Protein AF-A0A7S1LDV5-F1 (afdb_monomer_lite)

Sequence (301 aa):
SEGRSPATCHAPGECPAVGRGVAGTGFTNNTGWAADGSGCCDICEGAKRVNCFDQAACGSKTGEAGDWDFAVLDQIWLPQLCRALSQGHDPTLTHMPSERCLEGAVRRSGLSIHGLWPNYVGGFPQCCRRVALPQDLHETTVQRAKTEWVDPTTVAGDSCGVCKMWGHEMMKHGTCLTTSMDAYMRLSLDLLARLEEQTAVANKLLSSASNSPVRTRELEDIFRPYGVRAMCDPRDSRSTSGVGVFLELQTCWNRTGAASARVEEASDLVQVDCPGRPGRGACPEFFLAITTQGEDLTIAI

Secondary structure (DSSP, 8-state):
--------SS-TT-PPP-----TTT---TT-SB-TTSSSB--TTTT--SEEES-HHHH-S----TT--SEEEEEEEEHHHHHHHHHTT--SSS-SPTT----TT-S--SSEEEEEEEEEBTTEEE---S---SS-S--HHHHHHHHHHS--TTS-TTSHHHIIIIIIHHHHHTGGGT-SSHHHHHHHHHHHHHTTHHHHHHHHHHHHH-TTSPEEHHHHHHTTTTS--EEEE-TTSTT--SSEEEEEEEEEEEEESSTT-S---SGGGEEEE---S---TTB--SEEEPP--S--------

Foldseek 3Di:
DDDDDQPDFAPQQPQDDPPDPPPQDLQQPRFGHHRPNQATGFSLVVDDQKWFQDCVQLDPFDSAALRFFWKKFKWWFLLVQQLCLVVQHGPLSLDDGNQHFDPPFPDRGAIATQAIAGHTQRIGGWQNDTDGDDDPADPVLQVLCSNRHGDRRDHRPDRRNCRSGLVRRCRTGVNNAADHSNLRSQLSSVVVVVCVQLSVVLRVVLQVCVPHWDFQVVNQVSPPPAGKFWFFDPPPPPDDQAEGATTMIIWMWGAPDPRDSYDRHNNRIDTHHDDHDDDPRTGHRIYHRRNDSDDPPPVPD

pLDDT: mean 84.22, std 17.52, range [27.88, 98.62]

InterPro domains:
  IPR001568 Ribonuclease T2-like [PF00445] (68-224)
  IPR001568 Ribonuclease T2-like [PTHR11240] (59-286)
  IPR018188 Ribonuclease T2, His active site 1 [PS00530] (111-118)
  IPR036430 Ribonuclease T2-like superfamily [G3DSA:3.90.730.10] (63-295)
  IPR036430 Ribonuclease T2-like superfamily [SSF55895] (63-223)

Organism: Alexandrium catenella (NCBI:txid2925)

Structure (mmCIF, N/CA/C/O backbone):
data_AF-A0A7S1LDV5-F1
#
_entry.id   AF-A0A7S1LDV5-F1
#
loop_
_atom_site.group_PDB
_atom_site.id
_atom_site.type_symbol
_atom_site.label_atom_id
_atom_site.label_alt_id
_atom_site.label_comp_id
_atom_site.label_asym_id
_atom_site.label_entity_id
_atom_site.label_seq_id
_atom_site.pdbx_PDB_ins_code
_atom_site.Cartn_x
_atom_site.Cartn_y
_atom_site.Cartn_z
_atom_site.occupancy
_atom_site.B_iso_or_equiv
_atom_site.auth_seq_id
_atom_site.auth_comp_id
_atom_site.auth_asym_id
_atom_site.auth_atom_id
_atom_site.pdbx_PDB_model_num
ATOM 1 N N . SER A 1 1 ? 13.095 31.996 16.241 1.00 38.44 1 SER A N 1
ATOM 2 C CA . SER A 1 1 ? 12.643 31.472 14.940 1.00 38.44 1 SER A CA 1
ATOM 3 C C . SER A 1 1 ? 13.859 30.970 14.190 1.00 38.44 1 SER A C 1
ATOM 5 O O . SER A 1 1 ? 14.502 31.735 13.486 1.00 38.44 1 SER A O 1
ATOM 7 N N . GLU A 1 2 ? 14.211 29.707 14.394 1.00 27.89 2 GLU A N 1
ATOM 8 C CA . GLU A 1 2 ? 15.287 29.043 13.658 1.00 27.89 2 GLU A CA 1
ATOM 9 C C . GLU A 1 2 ? 14.695 27.749 13.116 1.00 27.89 2 GLU A C 1
ATOM 11 O O . GLU A 1 2 ? 14.222 26.899 13.872 1.00 27.89 2 GLU A O 1
ATOM 16 N N . GLY A 1 3 ? 14.595 27.689 11.788 1.00 29.81 3 GLY A N 1
ATOM 17 C CA . GLY A 1 3 ? 14.031 26.566 11.062 1.00 29.81 3 GLY A CA 1
ATOM 18 C C . GLY A 1 3 ? 14.873 25.330 11.321 1.00 29.81 3 GLY A C 1
ATOM 19 O O . GLY A 1 3 ? 16.029 25.253 10.911 1.00 29.81 3 GLY A O 1
ATOM 20 N N . ARG A 1 4 ? 14.283 24.361 12.016 1.00 30.11 4 ARG A N 1
ATOM 21 C CA . ARG A 1 4 ? 14.817 23.009 12.088 1.00 30.11 4 ARG A CA 1
ATOM 22 C C . ARG A 1 4 ? 14.840 22.483 10.654 1.00 30.11 4 ARG A C 1
ATOM 24 O O . ARG A 1 4 ? 13.780 22.346 10.048 1.00 30.11 4 ARG A O 1
ATOM 31 N N . SER A 1 5 ? 16.036 22.269 10.108 1.00 34.81 5 SER A N 1
ATOM 32 C CA . SER A 1 5 ? 16.208 21.630 8.802 1.00 34.81 5 SER A CA 1
ATOM 33 C C . SER A 1 5 ? 15.371 20.342 8.790 1.00 34.81 5 SER A C 1
ATOM 35 O O . SER A 1 5 ? 15.446 19.601 9.781 1.00 34.81 5 SER A O 1
ATOM 37 N N . PRO A 1 6 ? 14.534 20.090 7.765 1.00 40.97 6 PRO A N 1
ATOM 38 C CA . PRO A 1 6 ? 13.771 18.851 7.683 1.00 40.97 6 PRO A CA 1
ATOM 39 C C . PRO A 1 6 ? 14.765 17.702 7.802 1.00 40.97 6 PRO A C 1
ATOM 41 O O . PRO A 1 6 ? 15.828 17.755 7.184 1.00 40.97 6 PRO A O 1
ATOM 44 N N . ALA A 1 7 ? 14.467 16.742 8.683 1.00 44.25 7 ALA A N 1
ATOM 45 C CA . ALA A 1 7 ? 15.340 15.613 8.962 1.00 44.25 7 ALA A CA 1
ATOM 46 C C . ALA A 1 7 ? 15.766 15.009 7.625 1.00 44.25 7 ALA A C 1
ATOM 48 O O . ALA A 1 7 ? 14.946 14.453 6.897 1.00 44.25 7 ALA A O 1
ATOM 49 N N . THR A 1 8 ? 17.029 15.226 7.262 1.00 48.72 8 THR A N 1
ATOM 50 C CA . THR A 1 8 ? 17.567 14.743 6.005 1.00 48.72 8 THR A CA 1
ATOM 51 C C . THR A 1 8 ? 17.477 13.236 6.090 1.00 48.72 8 THR A C 1
ATOM 53 O O . THR A 1 8 ? 18.146 12.604 6.907 1.00 48.72 8 THR A O 1
ATOM 56 N N . CYS A 1 9 ? 16.651 12.655 5.234 1.00 56.97 9 CYS A N 1
ATOM 57 C CA . CYS A 1 9 ? 16.903 11.323 4.709 1.00 56.97 9 CYS A CA 1
ATOM 58 C C . CYS A 1 9 ? 18.392 11.240 4.425 1.00 56.97 9 CYS A C 1
ATOM 60 O O . CYS A 1 9 ? 18.912 12.259 3.973 1.00 56.97 9 CYS A O 1
ATOM 62 N N . HIS A 1 10 ? 19.039 10.128 4.800 1.00 55.62 10 HIS A N 1
ATOM 63 C CA . HIS A 1 10 ? 20.483 9.896 4.665 1.00 55.62 10 HIS A CA 1
ATOM 64 C C . HIS A 1 10 ? 21.162 10.907 3.747 1.00 55.62 10 HIS A C 1
ATOM 66 O O . HIS A 1 10 ? 20.728 11.033 2.595 1.00 55.62 10 HIS A O 1
ATOM 72 N N . ALA A 1 11 ? 22.141 11.660 4.270 1.00 52.97 11 ALA A N 1
ATOM 73 C CA . ALA A 1 11 ? 22.703 12.798 3.548 1.00 52.97 11 ALA A CA 1
ATOM 74 C C . ALA A 1 11 ? 23.022 12.379 2.100 1.00 52.97 11 ALA A C 1
ATOM 76 O O . ALA A 1 11 ? 23.450 11.237 1.906 1.00 52.97 11 ALA A O 1
ATOM 77 N N . PRO A 1 12 ? 22.787 13.235 1.082 1.00 49.12 12 PRO A N 1
ATOM 78 C CA . PRO A 1 12 ? 23.098 12.887 -0.307 1.00 49.12 12 PRO A CA 1
ATOM 79 C C . PRO A 1 12 ? 24.519 12.313 -0.362 1.00 49.12 12 PRO A C 1
ATOM 81 O O . PRO A 1 12 ? 25.452 13.030 -0.004 1.00 49.12 12 PRO A O 1
ATOM 84 N N . GLY A 1 13 ? 24.693 11.020 -0.659 1.00 50.09 13 GLY A N 1
ATOM 85 C CA . GLY A 1 13 ? 25.951 10.370 -0.255 1.00 50.09 13 GLY A CA 1
ATOM 86 C C . GLY A 1 13 ? 25.836 8.996 0.397 1.00 50.09 13 GLY A C 1
ATOM 87 O O . GLY A 1 13 ? 26.753 8.186 0.288 1.00 50.09 13 GLY A O 1
ATOM 88 N N . GLU A 1 14 ? 24.743 8.731 1.101 1.00 58.06 14 GLU A N 1
ATOM 89 C CA . GLU A 1 14 ? 24.741 7.719 2.155 1.00 58.06 14 GLU A CA 1
ATOM 90 C C . GLU A 1 14 ? 23.725 6.605 1.897 1.00 58.06 14 GLU A C 1
ATOM 92 O O . GLU A 1 14 ? 22.795 6.411 2.677 1.00 58.06 14 GLU A O 1
ATOM 97 N N . CYS A 1 15 ? 23.916 5.804 0.845 1.00 65.31 15 CYS A N 1
ATOM 98 C CA . CYS A 1 15 ? 23.314 4.472 0.880 1.00 65.31 15 CYS A CA 1
ATOM 99 C C . CYS A 1 15 ? 23.958 3.718 2.046 1.00 65.31 15 CYS A C 1
ATOM 101 O O . CYS A 1 15 ? 25.185 3.554 2.038 1.00 65.31 15 CYS A O 1
ATOM 103 N N . PRO A 1 16 ? 23.187 3.280 3.059 1.00 59.34 16 PRO A N 1
ATOM 104 C CA . PRO A 1 16 ? 23.751 2.471 4.121 1.00 59.34 16 PRO A CA 1
ATOM 105 C C . PRO A 1 16 ? 24.482 1.293 3.491 1.00 59.34 16 PRO A C 1
ATOM 107 O O . PRO A 1 16 ? 24.005 0.698 2.521 1.00 59.34 16 PRO A O 1
ATOM 110 N N . ALA A 1 17 ? 25.655 0.962 4.034 1.00 54.12 17 ALA A N 1
ATOM 111 C CA . ALA A 1 17 ? 26.320 -0.270 3.647 1.00 54.12 17 ALA A CA 1
ATOM 112 C C . ALA A 1 17 ? 25.303 -1.408 3.768 1.00 54.12 17 ALA A C 1
ATOM 114 O O . ALA A 1 17 ? 24.563 -1.441 4.754 1.00 54.12 17 ALA A O 1
ATOM 115 N N . VAL A 1 18 ? 25.283 -2.318 2.787 1.00 53.31 18 VAL A N 1
ATOM 116 C CA . VAL A 1 18 ? 24.436 -3.518 2.776 1.00 53.31 18 VAL A CA 1
ATOM 117 C C . VAL A 1 18 ? 24.811 -4.387 3.986 1.00 53.31 18 VAL A C 1
ATOM 119 O O . VAL A 1 18 ? 25.606 -5.322 3.917 1.00 53.31 18 VAL A O 1
ATOM 122 N N . GLY A 1 19 ? 24.319 -3.999 5.157 1.00 46.31 19 GLY A N 1
ATOM 123 C CA . GLY A 1 19 ? 24.591 -4.628 6.432 1.00 46.31 19 GLY A CA 1
ATOM 124 C C . GLY A 1 19 ? 23.749 -5.882 6.513 1.00 46.31 19 GLY A C 1
ATOM 125 O O . GLY A 1 19 ? 22.565 -5.827 6.201 1.00 46.31 19 GLY A O 1
ATOM 126 N N . ARG A 1 20 ? 24.391 -7.002 6.885 1.00 41.56 20 ARG A N 1
ATOM 127 C CA . ARG A 1 20 ? 23.820 -8.356 7.022 1.00 41.56 20 ARG A CA 1
ATOM 128 C C . ARG A 1 20 ? 22.309 -8.300 7.212 1.00 41.56 20 ARG A C 1
ATOM 130 O O . ARG A 1 20 ? 21.844 -8.023 8.317 1.00 41.56 20 ARG A O 1
ATOM 137 N N . GLY A 1 21 ? 21.591 -8.538 6.114 1.00 44.69 21 GLY A N 1
ATOM 138 C CA . GLY A 1 21 ? 20.141 -8.519 6.104 1.00 44.69 21 GLY A CA 1
ATOM 139 C C . GLY A 1 21 ? 19.623 -9.316 7.288 1.00 44.69 21 GLY A C 1
ATOM 140 O O . GLY A 1 21 ? 20.120 -10.412 7.572 1.00 44.69 21 GLY A O 1
ATOM 141 N N . VAL A 1 22 ? 18.645 -8.759 7.996 1.00 41.59 22 VAL A N 1
ATOM 142 C CA . VAL A 1 22 ? 17.842 -9.565 8.907 1.00 4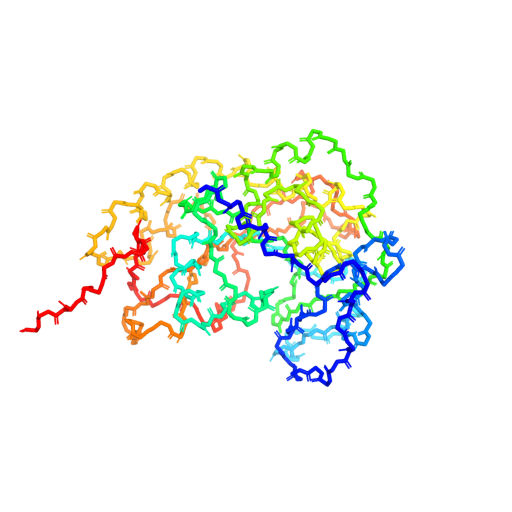1.59 22 VAL A CA 1
ATOM 143 C C . VAL A 1 22 ? 17.205 -10.628 8.023 1.00 41.59 22 VAL A C 1
ATOM 145 O O . VAL A 1 22 ? 16.315 -10.349 7.217 1.00 41.59 22 VAL A O 1
ATOM 148 N N . ALA A 1 23 ? 17.787 -11.825 8.063 1.00 37.38 23 ALA A N 1
ATOM 149 C CA . ALA A 1 23 ? 17.441 -12.912 7.176 1.00 37.38 23 ALA A CA 1
ATOM 150 C C . ALA A 1 23 ? 15.947 -13.212 7.346 1.00 37.38 23 ALA A C 1
ATOM 152 O O . ALA A 1 23 ? 15.529 -13.722 8.380 1.00 37.38 23 ALA A O 1
ATOM 153 N N . GLY A 1 24 ? 15.153 -12.874 6.328 1.00 40.84 24 GLY A N 1
ATOM 154 C CA . GLY A 1 24 ? 13.757 -13.294 6.218 1.00 40.84 24 GLY A CA 1
ATOM 155 C C . GLY A 1 24 ? 12.667 -12.250 6.482 1.00 40.84 24 GLY A C 1
ATOM 156 O O . GLY A 1 24 ? 11.509 -12.636 6.379 1.00 40.84 24 GLY A O 1
ATOM 157 N N . THR A 1 25 ? 12.965 -10.973 6.774 1.00 40.41 25 THR A N 1
ATOM 158 C CA . THR A 1 25 ? 11.905 -9.959 7.022 1.00 40.41 25 THR A CA 1
ATOM 159 C C . THR A 1 25 ? 11.867 -8.782 6.046 1.00 40.41 25 THR A C 1
ATOM 161 O O . THR A 1 25 ? 10.952 -7.974 6.128 1.00 40.41 25 THR A O 1
ATOM 164 N N . GLY A 1 26 ? 12.810 -8.675 5.104 1.00 41.56 26 GLY A N 1
ATOM 165 C CA . GLY A 1 26 ? 12.761 -7.620 4.082 1.00 41.56 26 GLY A CA 1
ATOM 166 C C . GLY A 1 26 ? 12.979 -6.203 4.623 1.00 41.56 26 GLY A C 1
ATOM 167 O O . GLY A 1 26 ? 12.501 -5.256 4.007 1.00 41.56 26 GLY A O 1
ATOM 168 N N . PHE A 1 27 ? 13.696 -6.058 5.745 1.00 44.09 27 PHE A N 1
ATOM 169 C CA . PHE A 1 27 ? 14.197 -4.758 6.196 1.00 44.09 27 PHE A CA 1
ATOM 170 C C . PHE A 1 27 ? 15.060 -4.158 5.077 1.00 44.09 27 PHE A C 1
ATOM 172 O O . PHE A 1 27 ? 16.079 -4.748 4.712 1.00 44.09 27 PHE A O 1
ATOM 179 N N . THR A 1 28 ? 14.668 -3.006 4.538 1.00 53.19 28 THR A N 1
ATOM 180 C CA . THR A 1 28 ? 15.516 -2.219 3.636 1.00 53.19 28 THR A CA 1
ATOM 181 C C . THR A 1 28 ? 15.772 -0.876 4.300 1.00 53.19 28 THR A C 1
ATOM 183 O O . THR A 1 28 ? 15.288 0.159 3.861 1.00 53.19 28 THR A O 1
ATOM 186 N N . ASN A 1 29 ? 16.577 -0.854 5.359 1.00 51.84 29 ASN A N 1
ATOM 187 C CA . ASN A 1 29 ? 17.154 0.421 5.795 1.00 51.84 29 ASN A CA 1
ATOM 188 C C . ASN A 1 29 ? 17.966 1.085 4.667 1.00 51.84 29 ASN A C 1
ATOM 190 O O . ASN A 1 29 ? 18.219 2.276 4.739 1.00 51.84 29 ASN A O 1
ATOM 194 N N . ASN A 1 30 ? 18.300 0.344 3.603 1.00 59.53 30 ASN A N 1
ATOM 195 C CA . ASN A 1 30 ? 18.949 0.809 2.377 1.00 59.53 30 ASN A CA 1
ATOM 196 C C . ASN A 1 30 ? 18.101 1.758 1.503 1.00 59.53 30 ASN A C 1
ATOM 198 O O . ASN A 1 30 ? 18.330 1.846 0.301 1.00 59.53 30 ASN A O 1
ATOM 202 N N . THR A 1 31 ? 17.114 2.459 2.050 1.00 64.94 31 THR A N 1
ATOM 203 C CA . THR A 1 31 ? 16.392 3.512 1.326 1.00 64.94 31 THR A CA 1
ATOM 204 C C . THR A 1 31 ? 17.118 4.848 1.460 1.00 64.94 31 THR A C 1
ATOM 206 O O . THR A 1 31 ? 17.603 5.187 2.536 1.00 64.94 31 THR A O 1
ATOM 209 N N . GLY A 1 32 ? 17.164 5.645 0.396 1.00 68.19 32 GLY A N 1
ATOM 210 C CA . GLY A 1 32 ? 17.866 6.928 0.408 1.00 68.19 32 GLY A CA 1
ATOM 211 C C . GLY A 1 32 ? 18.377 7.310 -0.972 1.00 68.19 32 GLY A C 1
ATOM 212 O O . GLY A 1 32 ? 17.865 6.814 -1.975 1.00 68.19 32 GLY A O 1
ATOM 213 N N . TRP A 1 33 ? 19.386 8.179 -1.002 1.00 72.69 33 TRP A N 1
ATOM 214 C CA . TRP A 1 33 ? 20.035 8.658 -2.220 1.00 72.69 33 TRP A CA 1
ATOM 215 C C . TRP A 1 33 ? 21.381 7.973 -2.444 1.00 72.69 33 TRP A C 1
ATOM 217 O O . TRP A 1 33 ? 22.166 7.817 -1.508 1.00 72.69 33 TRP A O 1
ATOM 227 N N . ALA A 1 34 ? 21.654 7.623 -3.700 1.00 69.19 34 ALA A N 1
ATOM 228 C CA . ALA A 1 34 ? 22.951 7.164 -4.167 1.00 69.19 34 ALA A CA 1
ATOM 229 C C . ALA A 1 34 ? 24.052 8.154 -3.775 1.00 69.19 34 ALA A C 1
ATOM 231 O O . ALA A 1 34 ? 23.827 9.366 -3.685 1.00 69.19 34 ALA A O 1
ATOM 232 N N . ALA A 1 35 ? 25.255 7.624 -3.542 1.00 64.56 35 ALA A N 1
ATOM 233 C CA . ALA A 1 35 ? 26.342 8.403 -2.968 1.00 64.56 35 ALA A CA 1
ATOM 234 C C . ALA A 1 35 ? 26.800 9.587 -3.837 1.00 64.56 35 ALA A C 1
ATOM 236 O O . ALA A 1 35 ? 27.308 10.595 -3.356 1.00 64.56 35 ALA A O 1
ATOM 237 N N . ASP A 1 36 ? 26.594 9.456 -5.137 1.00 68.12 36 ASP A N 1
ATOM 238 C CA . ASP A 1 36 ? 26.887 10.443 -6.168 1.00 68.12 36 ASP A CA 1
ATOM 239 C C . ASP A 1 36 ? 25.694 11.367 -6.478 1.00 68.12 36 ASP A C 1
ATOM 241 O O . ASP A 1 36 ? 25.765 12.178 -7.400 1.00 68.12 36 ASP A O 1
ATOM 245 N N . GLY A 1 37 ? 24.589 11.247 -5.734 1.00 67.50 37 GLY A N 1
ATOM 246 C CA . GLY A 1 37 ? 23.352 11.990 -5.973 1.00 67.50 37 GLY A CA 1
ATOM 247 C C . GLY A 1 37 ? 22.620 11.584 -7.257 1.00 67.50 37 GLY A C 1
ATOM 248 O O . GLY A 1 37 ? 21.703 12.290 -7.670 1.00 67.50 37 GLY A O 1
ATOM 249 N N . SER A 1 38 ? 23.005 10.471 -7.893 1.00 71.00 38 SER A N 1
ATOM 250 C CA . SER A 1 38 ? 22.474 10.055 -9.200 1.00 71.00 38 SER A CA 1
ATOM 251 C C . SER A 1 38 ? 21.044 9.505 -9.166 1.00 71.00 38 SER A C 1
ATOM 253 O O . SER A 1 38 ? 20.421 9.381 -10.220 1.00 71.00 38 SER A O 1
ATOM 255 N N . GLY A 1 39 ? 20.505 9.186 -7.985 1.00 81.69 39 GLY A N 1
ATOM 256 C CA . GLY A 1 39 ? 19.170 8.608 -7.841 1.00 81.69 39 GLY A CA 1
ATOM 257 C C . GLY A 1 39 ? 18.942 7.947 -6.485 1.00 81.69 39 GLY A C 1
ATOM 258 O O . GLY A 1 39 ? 19.673 8.200 -5.531 1.00 81.69 39 GLY A O 1
ATOM 259 N N . CYS A 1 40 ? 17.927 7.095 -6.396 1.00 87.25 40 CYS A N 1
ATOM 260 C CA . CYS A 1 40 ? 17.616 6.308 -5.208 1.00 87.25 40 CYS A CA 1
ATOM 261 C C . CYS A 1 40 ? 18.612 5.153 -5.003 1.00 87.25 40 CYS A C 1
ATOM 263 O O . CYS A 1 40 ? 19.151 4.612 -5.968 1.00 87.25 40 CYS A O 1
ATOM 265 N N . CYS A 1 41 ? 18.823 4.739 -3.753 1.00 83.50 41 CYS A N 1
ATOM 266 C CA . CYS A 1 41 ? 19.647 3.574 -3.414 1.00 83.50 41 CYS A CA 1
ATOM 267 C C . CYS A 1 41 ? 19.082 2.257 -3.975 1.00 83.50 41 CYS A C 1
ATOM 269 O O . CYS A 1 41 ? 17.874 2.035 -3.931 1.00 83.50 41 CYS A O 1
ATOM 271 N N . ASP A 1 42 ? 19.957 1.351 -4.433 1.00 83.88 42 ASP A N 1
ATOM 272 C CA . ASP A 1 42 ? 19.565 0.009 -4.891 1.00 83.88 42 ASP A CA 1
ATOM 273 C C . ASP A 1 42 ? 19.245 -0.904 -3.695 1.00 83.88 42 ASP A C 1
ATOM 275 O O . ASP A 1 42 ? 20.122 -1.540 -3.107 1.00 83.88 42 ASP A O 1
ATOM 279 N N . ILE A 1 43 ? 17.962 -0.998 -3.339 1.00 82.38 43 ILE A N 1
ATOM 280 C CA . ILE A 1 43 ? 17.493 -1.897 -2.270 1.00 82.38 43 ILE A CA 1
ATOM 281 C C . ILE A 1 43 ? 17.485 -3.377 -2.680 1.00 82.38 43 ILE A C 1
ATOM 283 O O . ILE A 1 43 ? 17.256 -4.249 -1.842 1.00 82.38 43 ILE A O 1
ATOM 287 N N . CYS A 1 44 ? 17.697 -3.670 -3.964 1.00 85.38 44 CYS A N 1
ATOM 288 C CA . CYS A 1 44 ? 17.614 -5.010 -4.528 1.00 85.38 44 CYS A CA 1
ATOM 289 C C . CYS A 1 44 ? 18.977 -5.703 -4.631 1.00 85.38 44 CYS A C 1
ATOM 291 O O . CYS A 1 44 ? 19.056 -6.876 -5.022 1.00 85.38 44 CYS A O 1
ATOM 293 N N . GLU A 1 45 ? 20.062 -5.029 -4.254 1.00 82.81 45 GLU A N 1
ATOM 294 C CA . GLU A 1 45 ? 21.370 -5.655 -4.149 1.00 82.81 45 GLU A CA 1
ATOM 295 C C . GLU A 1 45 ? 21.373 -6.756 -3.070 1.00 82.81 45 GLU A C 1
ATOM 297 O O . GLU A 1 45 ? 21.116 -6.524 -1.892 1.00 82.81 45 GLU A O 1
ATOM 302 N N . GLY A 1 46 ? 21.638 -8.001 -3.484 1.00 79.31 46 GLY A N 1
ATOM 303 C CA . GLY A 1 46 ? 21.667 -9.166 -2.590 1.00 79.31 46 GLY A CA 1
ATOM 304 C C . GLY A 1 46 ? 20.293 -9.692 -2.148 1.00 79.31 46 GLY A C 1
ATOM 305 O O . GLY A 1 46 ? 20.233 -10.695 -1.433 1.00 79.31 46 GLY A O 1
ATOM 306 N N . ALA A 1 47 ? 19.193 -9.073 -2.583 1.00 82.56 47 ALA A N 1
ATOM 307 C CA . ALA A 1 47 ? 17.845 -9.527 -2.262 1.00 82.56 47 ALA A CA 1
ATOM 308 C C . ALA A 1 47 ? 17.506 -10.854 -2.968 1.00 82.56 47 ALA A C 1
ATOM 310 O O . ALA A 1 47 ? 17.803 -11.060 -4.147 1.00 82.56 47 ALA A O 1
ATOM 311 N N . LYS A 1 48 ? 16.828 -11.764 -2.256 1.00 88.56 48 LYS A N 1
ATOM 312 C CA . LYS A 1 48 ? 16.219 -12.953 -2.875 1.00 88.56 48 LYS A CA 1
ATOM 313 C C . LYS A 1 48 ? 15.026 -12.526 -3.722 1.00 88.56 48 LYS A C 1
ATOM 315 O O . LYS A 1 48 ? 14.207 -11.756 -3.230 1.00 88.56 48 LYS A O 1
ATOM 320 N N . ARG A 1 49 ? 14.893 -13.077 -4.932 1.00 91.19 49 ARG A N 1
ATOM 321 C CA . ARG A 1 49 ? 13.743 -12.797 -5.810 1.00 91.19 49 ARG A CA 1
ATOM 322 C C . ARG A 1 49 ? 12.458 -13.510 -5.413 1.00 91.19 49 ARG A C 1
ATOM 324 O O . ARG A 1 49 ? 11.376 -13.055 -5.751 1.00 91.19 49 ARG A O 1
ATOM 331 N N . VAL A 1 50 ? 12.577 -14.626 -4.699 1.00 93.25 50 VAL A N 1
ATOM 332 C CA . VAL A 1 50 ? 11.457 -15.478 -4.289 1.00 93.25 50 VAL A CA 1
ATOM 333 C C . VAL A 1 50 ? 11.480 -15.625 -2.776 1.00 93.25 50 VAL A C 1
ATOM 335 O O . VAL A 1 50 ? 12.468 -16.101 -2.209 1.00 93.25 50 VAL A O 1
ATOM 338 N N . ASN A 1 51 ? 10.381 -15.241 -2.129 1.00 91.38 51 ASN A N 1
ATOM 339 C CA . ASN A 1 51 ? 10.153 -15.453 -0.706 1.00 91.38 51 ASN A CA 1
ATOM 340 C C . ASN A 1 51 ? 8.973 -16.405 -0.541 1.00 91.38 51 ASN A C 1
ATOM 342 O O . ASN A 1 51 ? 7.844 -16.051 -0.861 1.00 91.38 51 ASN A O 1
ATOM 346 N N . CYS A 1 52 ? 9.241 -17.614 -0.051 1.00 89.44 52 CYS A N 1
ATOM 347 C CA . CYS A 1 52 ? 8.226 -18.640 0.157 1.00 89.44 52 CYS A CA 1
ATOM 348 C C . CYS A 1 52 ? 8.119 -18.981 1.637 1.00 89.44 52 CYS A C 1
ATOM 350 O O . CYS A 1 52 ? 9.094 -19.387 2.269 1.00 89.44 52 CYS A O 1
ATOM 352 N N . PHE A 1 53 ? 6.919 -18.801 2.176 1.00 86.50 53 PHE A N 1
ATOM 353 C CA . PHE A 1 53 ? 6.562 -19.139 3.552 1.00 86.50 53 PHE A CA 1
ATOM 354 C C . PHE A 1 53 ? 5.918 -20.522 3.637 1.00 86.50 53 PHE A C 1
ATOM 356 O O . PHE A 1 53 ? 6.023 -21.188 4.663 1.00 86.50 53 PHE A O 1
ATOM 363 N N . ASP A 1 54 ? 5.300 -20.958 2.541 1.00 85.12 54 ASP A N 1
ATOM 364 C CA . ASP A 1 54 ? 4.795 -22.309 2.337 1.00 85.12 54 ASP A CA 1
ATOM 365 C C . ASP A 1 54 ? 5.356 -22.854 1.019 1.00 85.12 54 ASP A C 1
ATOM 367 O O . ASP A 1 54 ? 4.916 -22.478 -0.067 1.00 85.12 54 ASP A O 1
ATOM 371 N N . GLN A 1 55 ? 6.353 -23.739 1.111 1.00 85.06 55 GLN A N 1
ATOM 372 C CA . GLN A 1 55 ? 7.015 -24.307 -0.064 1.00 85.06 55 GLN A CA 1
ATOM 373 C C . GLN A 1 55 ? 6.063 -25.145 -0.930 1.00 85.06 55 GLN A C 1
ATOM 375 O O . GLN A 1 55 ? 6.246 -25.198 -2.147 1.00 85.06 55 GLN A O 1
ATOM 380 N N . ALA A 1 56 ? 5.059 -25.791 -0.327 1.00 85.75 56 ALA A N 1
ATOM 381 C CA . ALA A 1 56 ? 4.113 -26.631 -1.053 1.00 85.75 56 ALA A CA 1
ATOM 382 C C . ALA A 1 56 ? 3.150 -25.784 -1.894 1.00 85.75 56 ALA A C 1
ATOM 384 O O . ALA A 1 56 ? 2.834 -26.165 -3.019 1.00 85.75 56 ALA A O 1
ATOM 385 N N . ALA A 1 57 ? 2.730 -24.628 -1.370 1.00 83.69 57 ALA A N 1
ATOM 386 C CA . ALA A 1 57 ? 1.871 -23.689 -2.086 1.00 83.69 57 ALA A CA 1
ATOM 387 C C . ALA A 1 57 ? 2.648 -22.842 -3.111 1.00 83.69 57 ALA A C 1
ATOM 389 O O . ALA A 1 57 ? 2.179 -22.662 -4.232 1.00 83.69 57 ALA A O 1
ATOM 390 N N . CYS A 1 58 ? 3.862 -22.396 -2.765 1.00 81.88 58 CYS A N 1
ATOM 391 C CA . CYS A 1 58 ? 4.730 -21.666 -3.688 1.00 81.88 58 CYS A CA 1
ATOM 392 C C . CYS A 1 58 ? 5.096 -22.509 -4.922 1.00 81.88 58 CYS A C 1
ATOM 394 O O . CYS A 1 58 ? 5.023 -22.032 -6.047 1.00 81.88 58 CYS A O 1
ATOM 396 N N . GLY A 1 59 ? 5.511 -23.767 -4.749 1.00 83.88 59 GLY A N 1
ATOM 397 C CA . GLY A 1 59 ? 5.941 -24.600 -5.874 1.00 83.88 59 GLY A CA 1
ATOM 398 C C . GLY A 1 59 ? 7.237 -24.101 -6.536 1.00 83.88 59 GLY A C 1
ATOM 399 O O . GLY A 1 59 ? 8.239 -23.874 -5.857 1.00 83.88 59 GLY A O 1
ATOM 400 N N . SER A 1 60 ? 7.240 -23.976 -7.869 1.00 87.88 60 SER A N 1
ATOM 401 C CA . SER A 1 60 ? 8.432 -23.711 -8.704 1.00 87.88 60 SER A CA 1
ATOM 402 C C . SER A 1 60 ? 8.569 -22.252 -9.162 1.00 87.88 60 SER A C 1
ATOM 404 O O . SER A 1 60 ? 8.980 -21.999 -10.294 1.00 87.88 60 SER A O 1
ATOM 406 N N . LYS A 1 61 ? 8.208 -21.294 -8.302 1.00 93.50 61 LYS A N 1
ATOM 407 C CA . LYS A 1 61 ? 8.311 -19.860 -8.607 1.00 93.50 61 LYS A CA 1
ATOM 408 C C . LYS A 1 61 ? 9.745 -19.433 -8.901 1.00 93.50 61 LYS A C 1
ATOM 410 O O . LYS A 1 61 ? 10.683 -19.855 -8.225 1.00 93.50 61 LYS A O 1
ATOM 415 N N . THR A 1 62 ? 9.899 -18.576 -9.899 1.00 92.06 62 THR A N 1
ATOM 416 C CA . THR A 1 62 ? 11.169 -18.061 -10.411 1.00 92.06 62 THR A CA 1
ATOM 417 C C . THR A 1 62 ? 11.469 -16.658 -9.891 1.00 92.06 62 THR A C 1
ATOM 419 O O . THR A 1 62 ? 12.639 -16.299 -9.759 1.00 92.06 62 THR A O 1
ATOM 422 N N . GLY A 1 63 ? 10.437 -15.875 -9.550 1.00 91.38 63 GLY A N 1
ATOM 423 C CA . GLY A 1 63 ? 10.601 -14.462 -9.192 1.00 91.38 63 GLY A CA 1
ATOM 424 C C . GLY A 1 63 ? 10.996 -13.590 -10.385 1.00 91.38 63 GLY A C 1
ATOM 425 O O . GLY A 1 63 ? 11.604 -12.537 -10.206 1.00 91.38 63 GLY A O 1
ATOM 426 N N . GLU A 1 64 ? 10.694 -14.051 -11.599 1.00 92.00 64 GLU A N 1
ATOM 427 C CA . GLU A 1 64 ? 10.751 -13.238 -12.809 1.00 92.00 64 GLU A CA 1
ATOM 428 C C . GLU A 1 64 ? 9.519 -12.328 -12.905 1.00 92.00 64 GLU A C 1
ATOM 430 O O . GLU A 1 64 ? 8.471 -12.596 -12.312 1.00 92.00 64 GLU A O 1
ATOM 435 N N . ALA A 1 65 ? 9.624 -11.241 -13.671 1.00 90.69 65 ALA A N 1
ATOM 436 C CA . ALA A 1 65 ? 8.494 -10.339 -13.879 1.00 90.69 65 ALA A CA 1
ATOM 437 C C . ALA A 1 65 ? 7.294 -11.094 -14.479 1.00 90.69 65 ALA A C 1
ATOM 439 O O . ALA A 1 65 ? 7.432 -11.831 -15.457 1.00 90.69 65 ALA A O 1
ATOM 440 N N . GLY A 1 66 ? 6.116 -10.911 -13.881 1.00 89.25 66 GLY A N 1
ATOM 441 C CA . GLY A 1 66 ? 4.906 -11.644 -14.251 1.00 89.25 66 GLY A CA 1
ATOM 442 C C . GLY A 1 66 ? 4.747 -13.022 -13.594 1.00 89.25 66 GLY A C 1
ATOM 443 O O . GLY A 1 66 ? 3.657 -13.587 -13.677 1.00 89.25 66 GLY A O 1
ATOM 444 N N . ASP A 1 67 ? 5.750 -13.558 -12.893 1.00 92.38 67 ASP A N 1
ATOM 445 C CA . ASP A 1 67 ? 5.556 -14.748 -12.063 1.00 92.38 67 ASP A CA 1
ATOM 446 C C . ASP A 1 67 ? 4.962 -14.347 -10.708 1.00 92.38 67 ASP A C 1
ATOM 448 O O . ASP A 1 67 ? 5.677 -13.964 -9.787 1.00 92.38 67 ASP A O 1
ATOM 452 N N . TRP A 1 68 ? 3.631 -14.379 -10.615 1.00 93.44 68 TRP A N 1
ATOM 453 C CA . TRP A 1 68 ? 2.836 -14.154 -9.402 1.00 93.44 68 TRP A CA 1
ATOM 454 C C . TRP A 1 68 ? 1.390 -14.615 -9.616 1.00 93.44 68 TRP A C 1
ATOM 456 O O . TRP A 1 68 ? 0.918 -14.685 -10.755 1.00 93.44 68 TRP A O 1
ATOM 466 N N . ASP A 1 69 ? 0.694 -14.929 -8.523 1.00 93.38 69 ASP A N 1
ATOM 467 C CA . ASP A 1 69 ? -0.644 -15.537 -8.531 1.00 93.38 69 ASP A CA 1
ATOM 468 C C . ASP A 1 69 ? -1.761 -14.494 -8.409 1.00 93.38 69 ASP A C 1
ATOM 470 O O . ASP A 1 69 ? -2.759 -14.565 -9.120 1.00 93.38 69 ASP A O 1
ATOM 474 N N . PHE A 1 70 ? -1.585 -13.510 -7.527 1.00 94.94 70 PHE A N 1
ATOM 475 C CA . PHE A 1 70 ? -2.505 -12.387 -7.329 1.00 94.94 70 PHE A CA 1
ATOM 476 C C . PHE A 1 70 ? -1.728 -11.133 -6.921 1.00 94.94 70 PHE A C 1
ATOM 478 O O . PHE A 1 70 ? -0.572 -11.229 -6.519 1.00 94.94 70 PHE A O 1
ATOM 485 N N . ALA A 1 71 ? -2.351 -9.964 -7.014 1.00 96.81 71 ALA A N 1
ATOM 486 C CA . ALA A 1 71 ? -1.817 -8.718 -6.483 1.00 96.81 71 ALA A CA 1
ATOM 487 C C . ALA A 1 71 ? -2.618 -8.272 -5.253 1.00 96.81 71 ALA A C 1
ATOM 489 O O . ALA A 1 71 ? -3.818 -8.531 -5.150 1.00 96.81 71 ALA A O 1
ATOM 490 N N . VAL A 1 72 ? -1.955 -7.598 -4.321 1.00 98.00 72 VAL A N 1
ATOM 491 C CA . VAL A 1 72 ? -2.548 -7.011 -3.119 1.00 98.00 72 VAL A CA 1
ATOM 492 C C . VAL A 1 72 ? -2.382 -5.508 -3.201 1.00 98.00 72 VAL A C 1
ATOM 494 O O . VAL A 1 72 ? -1.253 -5.039 -3.211 1.00 98.00 72 VAL A O 1
ATOM 497 N N . LEU A 1 73 ? -3.480 -4.757 -3.241 1.00 98.62 73 LEU A N 1
ATOM 498 C CA . LEU A 1 73 ? -3.424 -3.330 -2.939 1.00 98.62 73 LEU A CA 1
ATOM 499 C C . LEU A 1 73 ? -3.604 -3.186 -1.427 1.00 98.62 73 LEU A C 1
ATOM 501 O O . LEU A 1 73 ? -4.693 -3.456 -0.904 1.00 98.62 73 LEU A O 1
ATOM 505 N N . ASP A 1 74 ? -2.524 -2.803 -0.756 1.00 98.25 74 ASP A N 1
ATOM 506 C CA . ASP A 1 74 ? -2.470 -2.574 0.683 1.00 98.25 74 ASP A CA 1
ATOM 507 C C . ASP A 1 74 ? -2.662 -1.083 0.982 1.00 98.25 74 ASP A C 1
ATOM 509 O O . ASP A 1 74 ? -1.999 -0.214 0.403 1.00 98.25 74 ASP A O 1
ATOM 513 N N . GLN A 1 75 ? -3.617 -0.787 1.861 1.00 98.50 75 GLN A N 1
ATOM 514 C CA . GLN A 1 75 ? -3.872 0.551 2.375 1.00 98.50 75 GLN A CA 1
ATOM 515 C C . GLN A 1 75 ? -3.542 0.593 3.867 1.00 98.50 75 GLN A C 1
ATOM 517 O O . GLN A 1 75 ? -4.137 -0.146 4.647 1.00 98.50 75 GLN A O 1
ATOM 522 N N . ILE A 1 76 ? -2.677 1.512 4.285 1.00 97.62 76 ILE A N 1
ATOM 523 C CA . ILE A 1 76 ? -2.252 1.682 5.675 1.00 97.62 76 ILE A CA 1
ATOM 524 C C . ILE A 1 76 ? -3.019 2.805 6.380 1.00 97.62 76 ILE A C 1
ATOM 526 O O . ILE A 1 76 ? -3.257 3.886 5.836 1.00 97.62 76 ILE A O 1
ATOM 530 N N . TRP A 1 77 ? -3.398 2.559 7.630 1.00 97.50 77 TRP A N 1
ATOM 531 C CA . TRP A 1 77 ? -4.062 3.508 8.512 1.00 97.50 77 TRP A CA 1
ATOM 532 C C . TRP A 1 77 ? -3.042 4.438 9.175 1.00 97.50 77 TRP A C 1
ATOM 534 O O . TRP A 1 77 ? -2.375 4.084 10.154 1.00 97.50 77 TRP A O 1
ATOM 544 N N . LEU A 1 78 ? -2.943 5.664 8.651 1.00 95.81 78 LEU A N 1
ATOM 545 C CA . LEU A 1 78 ? -1.907 6.626 9.042 1.00 95.81 78 LEU A CA 1
ATOM 546 C C . LEU A 1 78 ? -1.837 6.935 10.550 1.00 95.81 78 LEU A C 1
ATOM 548 O O . LEU A 1 78 ? -0.724 7.031 11.075 1.00 95.81 78 LEU A O 1
ATOM 552 N N . PRO A 1 79 ? -2.955 7.057 11.294 1.00 95.19 79 PRO A N 1
ATOM 553 C CA . PRO A 1 79 ? -2.880 7.293 12.731 1.00 95.19 79 PRO A CA 1
ATOM 554 C C . PRO A 1 79 ? -2.159 6.180 13.499 1.00 95.19 79 PRO A C 1
ATOM 556 O O . PRO A 1 79 ? -1.377 6.485 14.403 1.00 95.19 79 PRO A O 1
ATOM 559 N N . GLN A 1 80 ? -2.382 4.908 13.136 1.00 95.12 80 GLN A N 1
ATOM 560 C CA . GLN A 1 80 ? -1.697 3.797 13.798 1.00 95.12 80 GLN A CA 1
ATOM 561 C C . GLN A 1 80 ? -0.229 3.725 13.386 1.00 95.12 80 GLN A C 1
ATOM 563 O O . GLN A 1 80 ? 0.613 3.571 14.268 1.00 95.12 80 GLN A O 1
ATOM 568 N N . LEU A 1 81 ? 0.098 3.917 12.100 1.00 95.00 81 LEU A N 1
ATOM 569 C CA . LEU A 1 81 ? 1.494 4.010 11.651 1.00 95.00 81 LEU A CA 1
ATOM 570 C C . LEU A 1 81 ? 2.263 5.052 12.476 1.00 95.00 81 LEU A C 1
ATOM 572 O O . LEU A 1 81 ? 3.322 4.775 13.037 1.00 95.00 81 LEU A O 1
ATOM 576 N N . CYS A 1 82 ? 1.697 6.248 12.626 1.00 94.38 82 CYS A N 1
ATOM 577 C CA . CYS A 1 82 ? 2.351 7.309 13.377 1.00 94.38 82 CYS A CA 1
ATOM 578 C C . CYS A 1 82 ? 2.483 7.034 14.869 1.00 94.38 82 CYS A C 1
ATOM 580 O O . CYS A 1 82 ? 3.484 7.425 15.481 1.00 94.38 82 CYS A O 1
ATOM 582 N N . ARG A 1 83 ? 1.488 6.378 15.470 1.00 93.25 83 ARG A N 1
ATOM 583 C CA . ARG A 1 83 ? 1.591 5.930 16.856 1.00 93.25 83 ARG A CA 1
ATOM 584 C C . ARG A 1 83 ? 2.707 4.899 17.016 1.00 93.25 83 ARG A C 1
ATOM 586 O O . ARG A 1 83 ? 3.540 5.080 17.900 1.00 93.25 83 ARG A O 1
ATOM 593 N N . ALA A 1 84 ? 2.740 3.876 16.166 1.00 93.12 84 ALA A N 1
ATOM 594 C CA . ALA A 1 84 ? 3.759 2.831 16.181 1.00 93.12 84 ALA A CA 1
ATOM 595 C C . ALA A 1 84 ? 5.170 3.433 16.106 1.00 93.12 84 ALA A C 1
ATOM 597 O O . ALA A 1 84 ? 5.997 3.220 16.999 1.00 93.12 84 ALA A O 1
ATOM 598 N N . LEU A 1 85 ? 5.396 4.316 15.125 1.00 91.44 85 LEU A N 1
ATOM 599 C CA . LEU A 1 85 ? 6.662 5.033 14.983 1.00 91.44 85 LEU A CA 1
ATOM 600 C C . LEU A 1 85 ? 6.995 5.836 16.244 1.00 91.44 85 LEU A C 1
ATOM 602 O O . LEU A 1 85 ? 8.125 5.789 16.724 1.00 91.44 85 LEU A O 1
ATOM 606 N N . SER A 1 86 ? 6.011 6.513 16.843 1.00 91.25 86 SER A N 1
ATOM 607 C CA . SER A 1 86 ? 6.196 7.262 18.096 1.00 91.25 86 SER A CA 1
ATOM 608 C C . SER A 1 86 ? 6.619 6.381 19.273 1.00 91.25 86 SER A C 1
ATOM 610 O O . SER A 1 86 ? 7.453 6.805 20.077 1.00 91.25 86 SER A O 1
ATOM 612 N N . GLN A 1 87 ? 6.126 5.143 19.318 1.00 90.75 87 GLN A N 1
ATOM 613 C CA . GLN A 1 87 ? 6.493 4.108 20.290 1.00 90.75 87 GLN A CA 1
ATOM 614 C C . GLN A 1 87 ? 7.825 3.410 19.973 1.00 90.75 87 GLN A C 1
ATOM 616 O O . GLN A 1 87 ? 8.306 2.603 20.768 1.00 90.75 87 GLN A O 1
ATOM 621 N N . GLY A 1 88 ? 8.465 3.750 18.852 1.00 88.06 88 GLY A N 1
ATOM 622 C CA . GLY A 1 88 ? 9.782 3.239 18.489 1.00 88.06 88 GLY A CA 1
ATOM 623 C C . GLY A 1 88 ? 9.760 1.896 17.763 1.00 88.06 88 GLY A C 1
ATOM 624 O O . GLY A 1 88 ? 10.805 1.246 17.689 1.00 88.06 88 GLY A O 1
ATOM 625 N N . HIS A 1 89 ? 8.620 1.478 17.205 1.00 89.19 89 HIS A N 1
ATOM 626 C CA . HIS A 1 89 ? 8.574 0.373 16.251 1.00 89.19 89 HIS A CA 1
ATOM 627 C C . HIS A 1 89 ? 8.015 0.812 14.907 1.00 89.19 89 HIS A C 1
ATOM 629 O O . HIS A 1 89 ? 7.150 1.670 14.821 1.00 89.19 89 HIS A O 1
ATOM 635 N N . ASP A 1 90 ? 8.518 0.191 13.852 1.00 87.75 90 ASP A N 1
ATOM 636 C CA . ASP A 1 90 ? 8.032 0.409 12.501 1.00 87.75 90 ASP A CA 1
ATOM 637 C C . ASP A 1 90 ? 7.330 -0.869 12.019 1.00 87.75 90 ASP A C 1
ATOM 639 O O . ASP A 1 90 ? 7.988 -1.913 11.940 1.00 87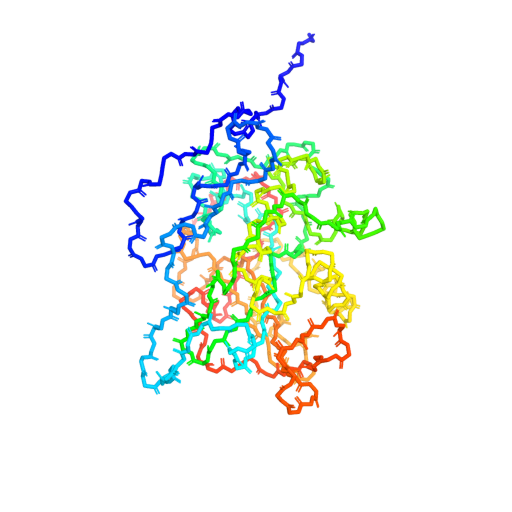.75 90 ASP A O 1
ATOM 643 N N . PRO A 1 91 ? 6.013 -0.830 11.753 1.00 88.81 91 PRO A N 1
ATOM 644 C CA . PRO A 1 91 ? 5.293 -1.988 11.244 1.00 88.81 91 PRO A CA 1
ATOM 645 C C . PRO A 1 91 ? 5.575 -2.267 9.757 1.00 88.81 91 PRO A C 1
ATOM 647 O O . PRO A 1 91 ? 5.389 -3.398 9.320 1.00 88.81 91 PRO A O 1
ATOM 650 N N . THR A 1 92 ? 6.061 -1.274 9.006 1.00 85.00 92 THR A N 1
ATOM 651 C CA . THR A 1 92 ? 6.345 -1.366 7.559 1.00 85.00 92 THR A CA 1
ATOM 652 C C . THR A 1 92 ? 7.784 -1.797 7.256 1.00 85.00 92 THR A C 1
ATOM 654 O O . THR A 1 92 ? 8.060 -2.358 6.199 1.00 85.00 92 THR A O 1
ATOM 657 N N . LEU A 1 93 ? 8.702 -1.607 8.213 1.00 78.75 93 LEU A N 1
ATOM 658 C CA . LEU A 1 93 ? 10.144 -1.872 8.086 1.00 78.75 93 LEU A CA 1
ATOM 659 C C . LEU A 1 93 ? 10.841 -1.040 6.985 1.00 78.75 93 LEU A C 1
ATOM 661 O O . LEU A 1 93 ? 11.881 -1.459 6.464 1.00 78.75 93 LEU A O 1
ATOM 665 N N . THR A 1 94 ? 10.276 0.117 6.633 1.00 75.19 94 THR A N 1
ATOM 666 C CA . THR A 1 94 ? 10.792 1.054 5.619 1.00 75.19 94 THR A CA 1
ATOM 667 C C . THR A 1 94 ? 11.414 2.317 6.225 1.00 75.19 94 THR A C 1
ATOM 669 O O . THR A 1 94 ? 12.111 3.051 5.527 1.00 75.19 94 THR A O 1
ATOM 672 N N . HIS A 1 95 ? 11.219 2.559 7.523 1.00 79.12 95 HIS A N 1
ATOM 673 C CA . HIS A 1 95 ? 11.650 3.769 8.214 1.00 79.12 95 HIS A CA 1
ATOM 674 C C . HIS A 1 95 ? 12.936 3.549 9.008 1.00 79.12 95 HIS A C 1
ATOM 676 O O . HIS A 1 95 ? 13.207 2.478 9.566 1.00 79.12 95 HIS A O 1
ATOM 682 N N . MET A 1 96 ? 13.727 4.612 9.131 1.00 74.12 96 MET A N 1
ATOM 683 C CA . MET A 1 96 ? 14.919 4.582 9.971 1.00 74.12 96 MET A CA 1
ATOM 684 C C . MET A 1 96 ? 14.548 4.546 11.458 1.00 74.12 96 MET A C 1
ATOM 686 O O . MET A 1 96 ? 13.529 5.113 11.873 1.00 74.12 96 MET A O 1
ATOM 690 N N . PRO A 1 97 ? 15.392 3.936 12.314 1.00 72.81 97 PRO A N 1
ATOM 691 C CA . PRO A 1 97 ? 15.192 4.003 13.751 1.00 72.81 97 PRO A CA 1
ATOM 692 C C . PRO A 1 97 ? 15.036 5.453 14.209 1.00 72.81 97 PRO A C 1
ATOM 694 O O . PRO A 1 97 ? 15.843 6.314 13.866 1.00 72.81 97 PRO A O 1
ATOM 697 N N . SER A 1 98 ? 14.038 5.704 15.052 1.00 77.94 98 SER A N 1
ATOM 698 C CA . SER A 1 98 ? 13.708 7.037 15.583 1.00 77.94 98 SER A CA 1
ATOM 699 C C . SER A 1 98 ? 12.982 7.986 14.621 1.00 77.94 98 SER A C 1
ATOM 701 O O . SER A 1 98 ? 12.658 9.099 15.034 1.00 77.94 98 SER A O 1
ATOM 703 N N . GLU A 1 99 ? 12.653 7.569 13.394 1.00 81.81 99 GLU A N 1
ATOM 704 C CA . GLU A 1 99 ? 11.767 8.359 12.534 1.00 81.81 99 GLU A CA 1
ATOM 705 C C . GLU A 1 99 ? 10.370 8.486 13.135 1.00 81.81 99 GLU A C 1
ATOM 707 O O . GLU A 1 99 ? 9.891 7.630 13.885 1.00 81.81 99 GLU A O 1
ATOM 712 N N . ARG A 1 100 ? 9.744 9.629 12.869 1.00 88.81 100 ARG A N 1
ATOM 713 C CA . ARG A 1 100 ? 8.445 10.020 13.409 1.00 88.81 100 ARG A CA 1
ATOM 714 C C . ARG A 1 100 ? 7.668 10.722 12.315 1.00 88.81 100 ARG A C 1
ATOM 716 O O . ARG A 1 100 ? 8.249 11.418 11.486 1.00 88.81 100 ARG A O 1
ATOM 723 N N . CYS A 1 101 ? 6.350 10.602 12.370 1.00 91.44 101 CYS A N 1
ATOM 724 C CA . CYS A 1 101 ? 5.494 11.379 11.492 1.00 91.44 101 CYS A CA 1
ATOM 725 C C . CYS A 1 101 ? 5.694 12.881 11.723 1.00 91.44 101 CYS A C 1
ATOM 727 O O . CYS A 1 101 ? 5.583 13.347 12.859 1.00 91.44 101 CYS A O 1
ATOM 729 N N . LEU A 1 102 ? 5.894 13.640 10.651 1.00 88.56 102 LEU A N 1
ATOM 730 C CA . LEU A 1 102 ? 6.057 15.088 10.661 1.00 88.56 102 LEU A CA 1
ATOM 731 C C . LEU A 1 102 ? 4.746 15.778 11.042 1.00 88.56 102 LEU A C 1
ATOM 733 O O . LEU A 1 102 ? 3.674 15.380 10.593 1.00 88.56 102 LEU A O 1
ATOM 737 N N . GLU A 1 103 ? 4.827 16.843 11.838 1.00 82.62 103 GLU A N 1
ATOM 738 C CA . GLU A 1 103 ? 3.666 17.688 12.152 1.00 82.62 103 GLU A CA 1
ATOM 739 C C . GLU A 1 103 ? 3.093 18.344 10.886 1.00 82.62 103 GLU A C 1
ATOM 741 O O . GLU A 1 103 ? 1.881 18.371 10.703 1.00 82.62 103 GLU A O 1
ATOM 746 N N . GLY A 1 104 ? 3.970 18.778 9.973 1.00 79.00 104 GLY A N 1
ATOM 747 C CA . GLY A 1 104 ? 3.614 19.366 8.678 1.00 79.00 104 GLY A CA 1
ATOM 748 C C . GLY A 1 104 ? 3.397 18.361 7.542 1.00 79.00 104 GLY A C 1
ATOM 749 O O . GLY A 1 104 ? 3.471 18.755 6.380 1.00 79.00 104 GLY A O 1
ATOM 750 N N . ALA A 1 105 ? 3.192 17.073 7.838 1.00 84.88 105 ALA A N 1
ATOM 751 C CA . ALA A 1 105 ? 2.859 16.094 6.804 1.00 84.88 105 ALA A CA 1
ATOM 752 C C . ALA A 1 105 ? 1.540 16.466 6.108 1.00 84.88 105 ALA A C 1
ATOM 754 O O . ALA A 1 105 ? 0.591 16.897 6.762 1.00 84.88 105 ALA A O 1
ATOM 755 N N . VAL A 1 106 ? 1.465 16.237 4.791 1.00 84.75 106 VAL A N 1
ATOM 756 C CA . VAL A 1 106 ? 0.276 16.541 3.967 1.00 84.75 106 VAL A CA 1
ATOM 757 C C . VAL A 1 106 ? -0.987 15.899 4.545 1.00 84.75 106 VAL A C 1
ATOM 759 O O . VAL A 1 106 ? -2.060 16.499 4.532 1.00 84.75 106 VAL A O 1
ATOM 762 N N . ARG A 1 107 ? -0.855 14.680 5.079 1.00 90.31 107 ARG A N 1
ATOM 763 C CA . ARG A 1 107 ? -1.943 13.929 5.698 1.00 90.31 107 ARG A CA 1
ATOM 764 C C . ARG A 1 107 ? -1.400 13.004 6.786 1.00 90.31 107 ARG A C 1
ATOM 766 O O . ARG A 1 107 ? -0.357 12.385 6.608 1.00 90.31 107 ARG A O 1
ATOM 773 N N . ARG A 1 108 ? -2.110 12.909 7.918 1.00 89.44 108 ARG A N 1
ATOM 774 C CA . ARG A 1 108 ? -1.778 12.020 9.062 1.00 89.44 108 ARG A CA 1
ATOM 775 C C . ARG A 1 108 ? -2.970 11.178 9.533 1.00 89.44 108 ARG A C 1
ATOM 777 O O . ARG A 1 108 ? -2.907 10.546 10.583 1.00 89.44 108 ARG A O 1
ATOM 784 N N . SER A 1 109 ? -4.062 11.203 8.776 1.00 92.38 109 SER A N 1
ATOM 785 C CA . SER A 1 109 ? -5.310 10.497 9.059 1.00 92.38 109 SER A CA 1
ATOM 786 C C . SER A 1 109 ? -5.892 9.884 7.786 1.00 92.38 109 SER A C 1
ATOM 788 O O . SER A 1 109 ? -5.579 10.311 6.671 1.00 92.38 109 SER A O 1
ATOM 790 N N . GLY A 1 110 ? -6.748 8.877 7.951 1.00 95.38 110 GLY A N 1
ATOM 791 C CA . GLY A 1 110 ? -7.299 8.124 6.830 1.00 95.38 110 GLY A CA 1
ATOM 792 C C . GLY A 1 110 ? -6.381 6.993 6.356 1.00 95.38 110 GLY A C 1
ATOM 793 O O . GLY A 1 110 ? -5.198 6.941 6.696 1.00 95.38 110 GLY A O 1
ATOM 794 N N . LEU A 1 111 ? -6.944 6.113 5.534 1.00 97.56 111 LEU A N 1
ATOM 795 C CA . LEU A 1 111 ? -6.236 5.104 4.756 1.00 97.56 111 LEU A CA 1
ATOM 796 C C . LEU A 1 111 ? -5.400 5.772 3.658 1.00 97.56 111 LEU A C 1
ATOM 798 O O . LEU A 1 111 ? -5.862 6.705 2.999 1.00 97.56 111 LEU A O 1
ATOM 802 N N . SER A 1 112 ? -4.165 5.326 3.483 1.00 97.38 112 SER A N 1
ATOM 803 C CA . SER A 1 112 ? -3.224 5.754 2.441 1.00 97.38 112 SER A CA 1
ATOM 804 C C . SER A 1 112 ? -2.712 4.523 1.716 1.00 97.38 112 SER A C 1
ATOM 806 O O . SER A 1 112 ? -2.647 3.466 2.335 1.00 97.38 112 SER A O 1
ATOM 808 N N . ILE A 1 113 ? -2.338 4.624 0.441 1.00 98.06 113 ILE A N 1
ATOM 809 C CA . ILE A 1 113 ? -1.659 3.500 -0.218 1.00 98.06 113 ILE A CA 1
ATOM 810 C C . ILE A 1 113 ? -0.369 3.209 0.554 1.00 98.06 113 ILE A C 1
ATOM 812 O O . ILE A 1 113 ? 0.429 4.114 0.801 1.00 98.06 113 ILE A O 1
ATOM 816 N N . HIS A 1 114 ? -0.183 1.950 0.938 1.00 96.62 114 HIS A N 1
ATOM 817 C CA . HIS A 1 114 ? 1.114 1.431 1.350 1.00 96.62 114 HIS A CA 1
ATOM 818 C C . HIS A 1 114 ? 1.850 0.933 0.108 1.00 96.62 114 HIS A C 1
ATOM 820 O O . HIS A 1 114 ? 2.904 1.466 -0.235 1.00 96.62 114 HIS A O 1
ATOM 826 N N . GLY A 1 115 ? 1.233 0.006 -0.632 1.00 97.12 115 GLY A N 1
ATOM 827 C CA . GLY A 1 115 ? 1.764 -0.475 -1.900 1.00 97.12 115 GLY A CA 1
ATOM 828 C C . GLY A 1 115 ? 0.853 -1.432 -2.657 1.00 97.12 115 GLY A C 1
ATOM 829 O O . GLY A 1 115 ? -0.235 -1.792 -2.203 1.00 97.12 115 GLY A O 1
ATOM 830 N N . LEU A 1 116 ? 1.305 -1.821 -3.851 1.00 98.25 116 LEU A N 1
ATOM 831 C CA . LEU A 1 116 ? 0.657 -2.803 -4.714 1.00 98.25 116 LEU A CA 1
ATOM 832 C C . LEU A 1 116 ? 1.596 -3.995 -4.924 1.00 98.25 116 LEU A C 1
ATOM 834 O O . LEU A 1 116 ? 2.560 -3.937 -5.685 1.00 98.25 116 LEU A O 1
ATOM 838 N N . TRP A 1 117 ? 1.315 -5.101 -4.249 1.00 97.19 117 TRP A N 1
ATOM 839 C CA . TRP A 1 117 ? 2.268 -6.194 -4.114 1.00 97.19 117 TRP A CA 1
ATOM 840 C C . TRP A 1 117 ? 1.840 -7.419 -4.916 1.00 97.19 117 TRP A C 1
ATOM 842 O O . TRP A 1 117 ? 0.791 -8.000 -4.629 1.00 97.19 117 TRP A O 1
ATOM 852 N N . PRO A 1 118 ? 2.630 -7.857 -5.909 1.00 95.62 118 PRO A N 1
ATOM 853 C CA . PRO A 1 118 ? 2.444 -9.168 -6.503 1.00 95.62 118 PRO A CA 1
ATOM 854 C C . PRO A 1 118 ? 2.785 -10.230 -5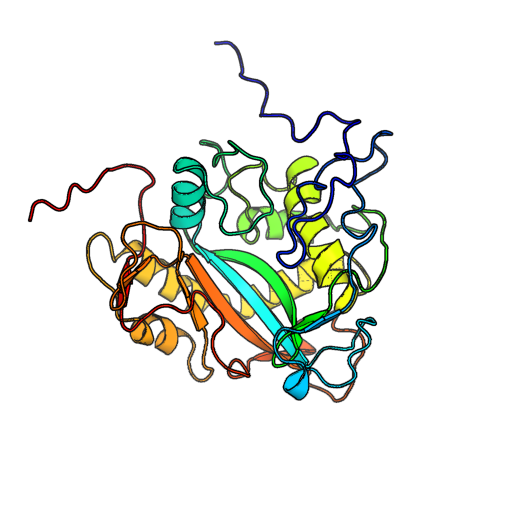.457 1.00 95.62 118 PRO A C 1
ATOM 856 O O . PRO A 1 118 ? 3.822 -10.156 -4.803 1.00 95.62 118 PRO A O 1
ATOM 859 N N . ASN A 1 119 ? 1.924 -11.233 -5.326 1.00 94.81 119 ASN A N 1
ATOM 860 C CA . ASN A 1 119 ? 2.008 -12.279 -4.320 1.00 94.81 119 ASN A CA 1
ATOM 861 C C . ASN A 1 119 ? 1.872 -13.669 -4.941 1.00 94.81 119 ASN A C 1
ATOM 863 O O . ASN A 1 119 ? 1.229 -13.874 -5.973 1.00 94.81 119 ASN A O 1
ATOM 867 N N . TYR A 1 120 ? 2.438 -14.646 -4.241 1.00 94.00 120 TYR A N 1
ATOM 868 C CA . TYR A 1 120 ? 2.114 -16.054 -4.410 1.00 94.00 120 TYR A CA 1
ATOM 869 C C . TYR A 1 120 ? 1.090 -16.481 -3.364 1.00 94.00 120 TYR A C 1
ATOM 871 O O . TYR A 1 120 ? 1.019 -15.912 -2.268 1.00 94.00 120 TYR A O 1
ATOM 879 N N . VAL A 1 121 ? 0.361 -17.560 -3.633 1.00 92.12 121 VAL A N 1
ATOM 880 C CA . VAL A 1 121 ? -0.295 -18.296 -2.549 1.00 92.12 121 VAL A CA 1
ATOM 881 C C . VAL A 1 121 ? 0.809 -18.899 -1.671 1.00 92.12 121 VAL A C 1
ATOM 883 O O . VAL A 1 121 ? 1.451 -19.873 -2.042 1.00 92.12 121 VAL A O 1
ATOM 886 N N . GLY A 1 122 ? 1.073 -18.282 -0.513 1.00 88.12 122 GLY A N 1
ATOM 887 C CA . GLY A 1 122 ? 2.121 -18.724 0.419 1.00 88.12 122 GLY A CA 1
ATOM 888 C C . GLY A 1 122 ? 3.494 -18.059 0.246 1.00 88.12 122 GLY A C 1
ATOM 889 O O . GLY A 1 122 ? 4.477 -18.562 0.794 1.00 88.12 122 GLY A O 1
ATOM 890 N N . GLY A 1 123 ? 3.589 -16.933 -0.466 1.00 92.06 123 GLY A N 1
ATOM 891 C CA . GLY A 1 123 ? 4.848 -16.207 -0.651 1.00 92.06 123 GLY A CA 1
ATOM 892 C C . GLY A 1 123 ? 4.697 -14.916 -1.452 1.00 92.06 123 GLY A C 1
ATOM 893 O O . GLY A 1 123 ? 3.585 -14.438 -1.657 1.00 92.06 123 GLY A O 1
ATOM 894 N N . PHE A 1 124 ? 5.810 -14.361 -1.927 1.00 93.81 124 PHE A N 1
ATOM 895 C CA . PHE A 1 124 ? 5.823 -13.251 -2.881 1.00 93.81 124 PHE A CA 1
ATOM 896 C C . PHE A 1 124 ? 7.135 -13.181 -3.683 1.00 93.81 124 PHE A C 1
ATOM 898 O O . PHE A 1 124 ? 8.202 -13.546 -3.163 1.00 93.81 124 PHE A O 1
ATOM 905 N N . PRO A 1 125 ? 7.089 -12.705 -4.941 1.00 95.19 125 PRO A N 1
ATOM 906 C CA . PRO A 1 125 ? 8.266 -12.206 -5.631 1.00 95.19 125 PRO A CA 1
ATOM 907 C C . PRO A 1 125 ? 8.694 -10.842 -5.082 1.00 95.19 125 PRO A C 1
ATOM 909 O O . PRO A 1 125 ? 7.872 -10.049 -4.628 1.00 95.19 125 PRO A O 1
ATOM 912 N N . GLN A 1 126 ? 9.982 -10.535 -5.175 1.00 94.12 126 GLN A N 1
ATOM 913 C CA . GLN A 1 126 ? 10.473 -9.170 -4.998 1.00 94.12 126 GLN A CA 1
ATOM 914 C C . GLN A 1 126 ? 11.684 -8.916 -5.893 1.00 94.12 126 GLN A C 1
ATOM 916 O O . GLN A 1 126 ? 12.382 -9.859 -6.262 1.00 94.12 126 GLN A O 1
ATOM 921 N N . CYS A 1 127 ? 11.998 -7.655 -6.185 1.00 93.56 127 CYS A N 1
ATOM 922 C CA . CYS A 1 127 ? 13.231 -7.285 -6.884 1.00 93.56 127 CYS A CA 1
ATOM 923 C C . CYS A 1 127 ? 13.438 -8.048 -8.211 1.00 93.56 127 CYS A C 1
ATOM 925 O O . CYS A 1 127 ? 14.549 -8.494 -8.523 1.00 93.56 127 CYS A O 1
ATOM 927 N N . CYS A 1 128 ? 12.365 -8.222 -8.995 1.00 94.06 128 CYS A N 1
ATOM 928 C CA . CYS A 1 128 ? 12.372 -9.039 -10.215 1.00 94.06 128 CYS A CA 1
ATOM 929 C C . CYS A 1 128 ? 13.343 -8.509 -11.283 1.00 94.06 128 CYS A C 1
ATOM 931 O O . CYS A 1 128 ? 13.908 -9.276 -12.062 1.00 94.06 128 CYS A O 1
ATOM 933 N N . ARG A 1 129 ? 13.599 -7.195 -11.290 1.00 91.38 129 ARG A N 1
ATOM 934 C CA . ARG A 1 129 ? 14.640 -6.550 -12.105 1.00 91.38 129 ARG A CA 1
ATOM 935 C C . ARG A 1 129 ? 15.288 -5.402 -11.336 1.00 91.38 129 ARG A C 1
ATOM 937 O O . ARG A 1 129 ? 14.645 -4.777 -10.500 1.00 91.38 129 ARG A O 1
ATOM 944 N N . ARG A 1 130 ? 16.549 -5.099 -11.656 1.00 89.19 130 ARG A N 1
ATOM 945 C CA . ARG A 1 130 ? 17.215 -3.880 -11.173 1.00 89.19 130 ARG A CA 1
ATOM 946 C C . ARG A 1 130 ? 16.803 -2.690 -12.030 1.00 89.19 130 ARG A C 1
ATOM 948 O O . ARG A 1 130 ? 16.725 -2.812 -13.252 1.00 89.19 130 ARG A O 1
ATOM 955 N N . VAL A 1 131 ? 16.554 -1.559 -11.383 1.00 88.31 131 VAL A N 1
ATOM 956 C CA . VAL A 1 131 ? 16.181 -0.290 -12.014 1.00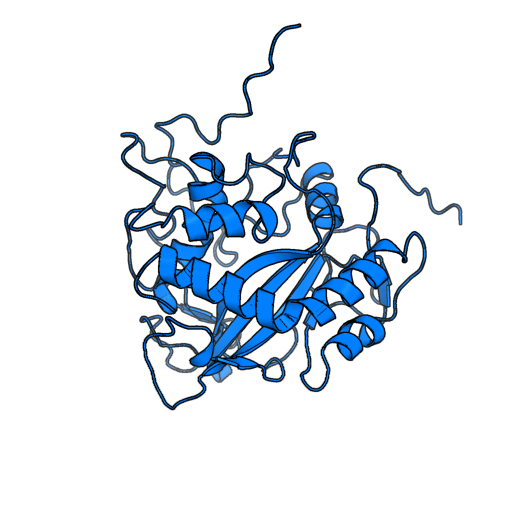 88.31 131 VAL A CA 1
ATOM 957 C C . VAL A 1 131 ? 16.904 0.848 -11.306 1.00 88.31 131 VAL A C 1
ATOM 959 O O . VAL A 1 131 ? 17.105 0.779 -10.098 1.00 88.31 131 VAL A O 1
ATOM 962 N N . ALA A 1 132 ? 17.286 1.886 -12.046 1.00 86.94 132 ALA A N 1
ATOM 963 C CA . ALA A 1 132 ? 17.720 3.148 -11.453 1.00 86.94 132 ALA A CA 1
ATOM 964 C C . ALA A 1 132 ? 16.494 4.061 -11.336 1.00 86.94 132 ALA A C 1
ATOM 966 O O . ALA A 1 132 ? 15.719 4.146 -12.285 1.00 86.94 132 ALA A O 1
ATOM 967 N N . LEU A 1 133 ? 16.289 4.709 -10.190 1.00 88.44 133 LEU A N 1
ATOM 968 C CA . LEU A 1 133 ? 15.118 5.554 -9.922 1.00 88.44 133 LEU A CA 1
ATOM 969 C C . LEU A 1 133 ? 15.528 6.941 -9.409 1.00 88.44 133 LEU A C 1
ATOM 971 O O . LEU A 1 133 ? 16.621 7.069 -8.862 1.00 88.44 133 LEU A O 1
ATOM 975 N N . PRO A 1 134 ? 14.650 7.956 -9.517 1.00 81.25 134 PRO A N 1
ATOM 976 C CA . PRO A 1 134 ? 13.366 7.919 -10.225 1.00 81.25 134 PRO A CA 1
ATOM 977 C C . PRO A 1 134 ? 13.552 7.944 -11.751 1.00 81.25 134 PRO A C 1
ATOM 979 O O . PRO A 1 134 ? 14.340 8.726 -12.273 1.00 81.25 134 PRO A O 1
ATOM 982 N N . GLN A 1 135 ? 12.809 7.102 -12.474 1.00 77.62 135 GLN A N 1
ATOM 983 C CA . GLN A 1 135 ? 12.730 7.128 -13.940 1.00 77.62 135 GLN A CA 1
ATOM 984 C C . GLN A 1 135 ? 11.280 7.336 -14.375 1.00 77.62 135 GLN A C 1
ATOM 986 O O . GLN A 1 135 ? 10.368 6.752 -13.788 1.00 77.62 135 GLN A O 1
ATOM 991 N N . ASP A 1 136 ? 11.094 8.160 -15.407 1.00 79.12 136 ASP A N 1
ATOM 992 C CA . ASP A 1 136 ? 9.846 8.328 -16.160 1.00 79.12 136 ASP A CA 1
ATOM 993 C C . ASP A 1 136 ? 8.596 8.731 -15.349 1.00 79.12 136 ASP A C 1
ATOM 995 O O . ASP A 1 136 ? 7.486 8.549 -15.830 1.00 79.12 136 ASP A O 1
ATOM 999 N N . LEU A 1 137 ? 8.743 9.307 -14.145 1.00 88.56 137 LEU A N 1
ATOM 1000 C CA . LEU A 1 137 ? 7.620 9.808 -13.337 1.00 88.56 137 LEU A CA 1
ATOM 1001 C C . LEU A 1 137 ? 6.966 11.041 -13.968 1.00 88.56 137 LEU A C 1
ATOM 1003 O O . LEU A 1 137 ? 7.581 12.108 -14.035 1.00 88.56 137 LEU A O 1
ATOM 1007 N N . HIS A 1 138 ? 5.696 10.932 -14.358 1.00 93.69 138 HIS A N 1
ATOM 1008 C CA . HIS A 1 138 ? 4.948 12.076 -14.868 1.00 93.69 138 HIS A CA 1
ATOM 1009 C C . HIS A 1 138 ? 4.440 12.970 -13.732 1.00 93.69 138 HIS A C 1
ATOM 1011 O O . HIS A 1 138 ? 3.998 12.500 -12.681 1.00 93.69 138 HIS A O 1
ATOM 1017 N N . GLU A 1 139 ? 4.433 14.286 -13.966 1.00 92.69 139 GLU A N 1
ATOM 1018 C CA . GLU A 1 139 ? 3.984 15.268 -12.972 1.00 92.69 139 GLU A CA 1
ATOM 1019 C C . GLU A 1 139 ? 2.542 15.008 -12.512 1.00 92.69 139 GLU A C 1
ATOM 1021 O O . GLU A 1 139 ? 2.248 15.090 -11.323 1.00 92.69 139 GLU A O 1
ATOM 1026 N N . THR A 1 140 ? 1.648 14.625 -13.424 1.00 94.81 140 THR A N 1
ATOM 1027 C CA . THR A 1 140 ? 0.247 14.313 -13.102 1.00 94.81 140 THR A CA 1
ATOM 1028 C C . THR A 1 140 ? 0.120 13.135 -12.133 1.00 94.81 140 THR A C 1
ATOM 1030 O O . THR A 1 140 ? -0.674 13.199 -11.192 1.00 94.81 140 THR A O 1
ATOM 1033 N N . THR A 1 141 ? 0.932 12.092 -12.313 1.00 95.44 141 THR A N 1
ATOM 1034 C CA . THR A 1 141 ? 1.019 10.943 -11.401 1.00 95.44 141 THR A CA 1
ATOM 1035 C C . THR A 1 141 ? 1.534 11.381 -10.033 1.00 95.44 141 THR A C 1
ATOM 1037 O O . THR A 1 141 ? 0.937 11.041 -9.013 1.00 95.44 141 THR A O 1
ATOM 1040 N N . VAL A 1 142 ? 2.584 12.209 -10.000 1.00 93.88 142 VAL A N 1
ATOM 1041 C CA . VAL A 1 142 ? 3.149 12.753 -8.755 1.00 93.88 142 VAL A CA 1
ATOM 1042 C C . VAL A 1 142 ? 2.119 13.585 -7.987 1.00 93.88 142 VAL A C 1
ATOM 1044 O O . VAL A 1 142 ? 2.005 13.431 -6.773 1.00 93.88 142 VAL A O 1
ATOM 1047 N N . GLN A 1 143 ? 1.346 14.444 -8.658 1.00 94.44 143 GLN A N 1
ATOM 1048 C CA . GLN A 1 143 ? 0.343 15.274 -7.979 1.00 94.44 143 GLN A CA 1
ATOM 1049 C C . GLN A 1 143 ? -0.769 14.437 -7.336 1.00 94.44 143 GLN A C 1
ATOM 1051 O O . GLN A 1 143 ? -1.159 14.728 -6.209 1.00 94.44 143 GLN A O 1
ATOM 1056 N N . ARG A 1 144 ? -1.230 13.367 -7.999 1.00 95.62 144 ARG A N 1
ATOM 1057 C CA . ARG A 1 144 ? -2.187 12.413 -7.406 1.00 95.62 144 ARG A CA 1
ATOM 1058 C C . ARG A 1 144 ? -1.569 11.651 -6.230 1.00 95.62 144 ARG A C 1
ATOM 1060 O O . ARG A 1 144 ? -2.171 11.533 -5.168 1.00 95.62 144 ARG A O 1
ATOM 1067 N N . ALA A 1 145 ? -0.342 11.159 -6.392 1.00 95.06 145 ALA A N 1
ATOM 1068 C CA . ALA A 1 145 ? 0.339 10.387 -5.357 1.00 95.06 145 ALA A CA 1
ATOM 1069 C C . ALA A 1 145 ? 0.594 11.192 -4.074 1.00 95.06 145 ALA A C 1
ATOM 1071 O O . ALA A 1 145 ? 0.544 10.632 -2.983 1.00 95.06 145 ALA A O 1
ATOM 1072 N N . LYS A 1 146 ? 0.799 12.512 -4.179 1.00 93.44 146 LYS A N 1
ATOM 1073 C CA . LYS A 1 146 ? 0.987 13.400 -3.021 1.00 93.44 146 LYS A CA 1
ATOM 1074 C C . LYS A 1 146 ? -0.187 13.428 -2.040 1.00 93.44 146 LYS A C 1
ATOM 1076 O O . LYS A 1 146 ? 0.025 13.838 -0.901 1.00 93.44 146 LYS A O 1
ATOM 1081 N N . THR A 1 147 ? -1.393 13.032 -2.448 1.00 92.31 147 THR A N 1
ATOM 1082 C CA . THR A 1 147 ? -2.579 12.993 -1.572 1.00 92.31 147 THR A CA 1
ATOM 1083 C C . THR A 1 147 ? -3.002 11.566 -1.225 1.00 92.31 147 THR A C 1
ATOM 1085 O O . THR A 1 147 ? -3.395 11.298 -0.084 1.00 92.31 147 THR A O 1
ATOM 1088 N N . GLU A 1 148 ? -2.850 10.642 -2.176 1.00 94.12 148 GLU A N 1
ATOM 1089 C CA . GLU A 1 148 ? -3.340 9.265 -2.053 1.00 94.12 148 GLU A CA 1
ATOM 1090 C C . GLU A 1 148 ? -2.292 8.258 -1.549 1.00 94.12 148 GLU A C 1
ATOM 1092 O O . GLU A 1 148 ? -2.646 7.294 -0.871 1.00 94.12 148 GLU A O 1
ATOM 1097 N N . TRP A 1 149 ? -1.005 8.485 -1.831 1.00 95.50 149 TRP A N 1
ATOM 1098 C CA . TRP A 1 149 ? 0.114 7.610 -1.451 1.00 95.50 149 TRP A CA 1
ATOM 1099 C C . TRP A 1 149 ? 1.093 8.356 -0.543 1.00 95.50 149 TRP A C 1
ATOM 1101 O O . TRP A 1 149 ? 2.249 8.622 -0.886 1.00 95.50 149 TRP A O 1
ATOM 1111 N N . VAL A 1 150 ? 0.579 8.741 0.622 1.00 92.38 150 VAL A N 1
ATOM 1112 C CA . VAL A 1 150 ? 1.270 9.572 1.609 1.00 92.38 150 VAL A CA 1
ATOM 1113 C C . VAL A 1 150 ? 2.002 8.712 2.628 1.00 92.38 150 VAL A C 1
ATOM 1115 O O . VAL A 1 150 ? 1.383 7.894 3.309 1.00 92.38 150 VAL A O 1
ATOM 1118 N N . ASP A 1 151 ? 3.292 9.001 2.788 1.00 91.12 151 ASP A N 1
ATOM 1119 C CA . ASP A 1 151 ? 4.084 8.666 3.966 1.00 91.12 151 ASP A CA 1
ATOM 1120 C C . ASP A 1 151 ? 4.194 9.910 4.869 1.00 91.12 151 ASP A C 1
ATOM 1122 O O . ASP A 1 151 ? 4.777 10.919 4.463 1.00 91.12 151 ASP A O 1
ATOM 1126 N N . PRO A 1 152 ? 3.655 9.879 6.096 1.00 91.00 152 PRO A N 1
ATOM 1127 C CA . PRO A 1 152 ? 3.679 11.022 6.998 1.00 91.00 152 PRO A CA 1
ATOM 1128 C C . PRO A 1 152 ? 5.059 11.320 7.612 1.00 91.00 152 PRO A C 1
ATOM 1130 O O . PRO A 1 152 ? 5.162 12.276 8.380 1.00 91.00 152 PRO A O 1
ATOM 1133 N N . THR A 1 153 ? 6.109 10.541 7.342 1.00 86.88 153 THR A N 1
ATOM 1134 C CA . THR A 1 153 ? 7.481 10.783 7.835 1.00 86.88 153 THR A CA 1
ATOM 1135 C C . THR A 1 153 ? 8.327 11.669 6.917 1.00 86.88 153 THR A C 1
ATOM 1137 O O . THR A 1 153 ? 9.381 12.156 7.332 1.00 86.88 153 THR A O 1
ATOM 1140 N N . THR A 1 154 ? 7.857 11.933 5.695 1.00 81.62 154 THR A N 1
ATOM 1141 C CA . THR A 1 154 ? 8.558 12.734 4.681 1.00 81.62 154 THR A CA 1
ATOM 1142 C C . THR A 1 154 ? 7.632 13.781 4.060 1.00 81.62 154 THR A C 1
ATOM 1144 O O . THR A 1 154 ? 6.415 13.764 4.260 1.00 81.62 154 THR A O 1
ATOM 1147 N N . VAL A 1 155 ? 8.195 14.747 3.327 1.00 81.25 155 VAL A N 1
ATOM 1148 C CA . VAL A 1 155 ? 7.380 15.674 2.533 1.00 81.25 155 VAL A CA 1
ATOM 1149 C C . VAL A 1 155 ? 6.995 14.969 1.235 1.00 81.25 155 VAL A C 1
ATOM 1151 O O . VAL A 1 155 ? 7.853 14.591 0.442 1.00 81.25 155 VAL A O 1
ATOM 1154 N N . ALA A 1 156 ? 5.694 14.793 1.005 1.00 78.75 156 ALA A N 1
ATOM 1155 C CA . ALA A 1 156 ? 5.204 14.023 -0.133 1.00 78.75 156 ALA A CA 1
ATOM 1156 C C . ALA A 1 156 ? 5.719 14.576 -1.478 1.00 78.75 156 ALA A C 1
ATOM 1158 O O . ALA A 1 156 ? 5.539 15.753 -1.809 1.00 78.75 156 ALA A O 1
ATOM 1159 N N . GLY A 1 157 ? 6.335 13.698 -2.272 1.00 76.00 157 GLY A N 1
ATOM 1160 C CA . GLY A 1 157 ? 6.888 14.021 -3.586 1.00 76.00 157 GLY A CA 1
ATOM 1161 C C . GLY A 1 157 ? 8.143 14.892 -3.576 1.00 76.00 157 GLY A C 1
ATOM 1162 O O . GLY A 1 157 ? 8.567 15.317 -4.650 1.00 76.00 157 GLY A O 1
ATOM 1163 N N . ASP A 1 158 ? 8.738 15.164 -2.410 1.00 80.44 158 ASP A N 1
ATOM 1164 C CA . ASP A 1 158 ? 10.133 15.582 -2.378 1.00 80.44 158 ASP A CA 1
ATOM 1165 C C . ASP A 1 158 ? 11.040 14.406 -2.767 1.00 80.44 158 ASP A C 1
ATOM 1167 O O . ASP A 1 158 ? 10.621 13.253 -2.901 1.00 80.44 158 ASP A O 1
ATOM 1171 N N . SER A 1 159 ? 12.309 14.715 -2.983 1.00 78.69 159 SER A N 1
ATOM 1172 C CA . SER A 1 159 ? 13.285 13.739 -3.437 1.00 78.69 159 SER A CA 1
ATOM 1173 C C . SER A 1 159 ? 13.389 12.555 -2.442 1.00 78.69 159 SER A C 1
ATOM 1175 O O . SER A 1 159 ? 13.457 11.384 -2.827 1.00 78.69 159 SER A O 1
ATOM 1177 N N . CYS A 1 160 ? 13.300 12.822 -1.143 1.00 76.69 160 CYS A N 1
ATOM 1178 C CA . CYS A 1 160 ? 13.318 11.772 -0.147 1.00 76.69 160 CYS A CA 1
ATOM 1179 C C . CYS A 1 160 ? 12.071 10.879 -0.173 1.00 76.69 160 CYS A C 1
ATOM 1181 O O . CYS A 1 160 ? 12.218 9.659 -0.208 1.00 76.69 160 CYS A O 1
ATOM 1183 N N . GLY A 1 161 ? 10.871 11.456 -0.146 1.00 80.31 161 GLY A N 1
ATOM 1184 C CA . GLY A 1 161 ? 9.613 10.720 -0.171 1.00 80.31 161 GLY A CA 1
ATOM 1185 C C . GLY A 1 161 ? 9.510 9.859 -1.425 1.00 80.31 161 GLY A C 1
ATOM 1186 O O . GLY A 1 161 ? 9.094 8.703 -1.348 1.00 80.31 161 GLY A O 1
ATOM 1187 N N . VAL A 1 162 ? 10.008 10.369 -2.560 1.00 87.06 162 VAL A N 1
ATOM 1188 C CA . VAL A 1 162 ? 10.147 9.584 -3.792 1.00 87.06 162 VAL A CA 1
ATOM 1189 C C . VAL A 1 162 ? 11.026 8.357 -3.562 1.00 87.06 162 VAL A C 1
ATOM 1191 O O . VAL A 1 162 ? 10.590 7.264 -3.891 1.00 87.06 162 VAL A O 1
ATOM 1194 N N . CYS A 1 163 ? 12.230 8.481 -2.999 1.00 84.88 163 CYS A N 1
ATOM 1195 C CA . CYS A 1 163 ? 13.127 7.327 -2.864 1.00 84.88 163 CYS A CA 1
ATOM 1196 C C . CYS A 1 163 ? 12.761 6.363 -1.729 1.00 84.88 163 CYS A C 1
ATOM 1198 O O . CYS A 1 163 ? 12.896 5.152 -1.905 1.00 84.88 163 CYS A O 1
ATOM 1200 N N . LYS A 1 164 ? 12.305 6.873 -0.581 1.00 80.69 164 LYS A N 1
ATOM 1201 C CA . LYS A 1 164 ? 11.959 6.049 0.585 1.00 80.69 164 LYS A CA 1
ATOM 1202 C C . LYS A 1 164 ? 10.679 5.258 0.401 1.00 80.69 164 LYS A C 1
ATOM 1204 O O . LYS A 1 164 ? 10.649 4.096 0.782 1.00 80.69 164 LYS A O 1
ATOM 1209 N N . MET A 1 165 ? 9.656 5.876 -0.185 1.00 86.38 165 MET A N 1
ATOM 1210 C CA . MET A 1 165 ? 8.338 5.261 -0.303 1.00 86.38 165 MET A CA 1
ATOM 1211 C C . MET A 1 165 ? 8.132 4.719 -1.715 1.00 86.38 165 MET A C 1
ATOM 1213 O O . MET A 1 165 ? 8.213 3.517 -1.953 1.00 86.38 165 MET A O 1
ATOM 1217 N N . TRP A 1 166 ? 7.948 5.599 -2.697 1.00 92.06 166 TRP A N 1
ATOM 1218 C CA . TRP A 1 166 ? 7.542 5.170 -4.038 1.00 92.06 166 TRP A CA 1
ATOM 1219 C C . TRP A 1 166 ? 8.638 4.379 -4.765 1.00 92.06 166 TRP A C 1
ATOM 1221 O O . TRP A 1 166 ? 8.355 3.431 -5.492 1.00 92.06 166 TRP A O 1
ATOM 1231 N N . GLY A 1 167 ? 9.899 4.750 -4.558 1.00 91.06 167 GLY A N 1
ATOM 1232 C CA . GLY A 1 167 ? 11.069 4.090 -5.120 1.00 91.06 167 GLY A CA 1
ATOM 1233 C C . GLY A 1 167 ? 11.300 2.719 -4.497 1.00 91.06 167 GLY A C 1
ATOM 1234 O O . GLY A 1 167 ? 11.555 1.766 -5.232 1.00 91.06 167 GLY A O 1
ATOM 1235 N N . HIS A 1 168 ? 11.147 2.602 -3.173 1.00 89.62 168 HIS A N 1
ATOM 1236 C CA . HIS A 1 168 ? 11.161 1.317 -2.474 1.00 89.62 168 HIS A CA 1
ATOM 1237 C C . HIS A 1 168 ? 10.098 0.377 -3.044 1.00 89.62 168 HIS A C 1
ATOM 1239 O O . HIS A 1 168 ? 10.417 -0.720 -3.504 1.00 89.62 168 HIS A O 1
ATOM 1245 N N . GLU A 1 169 ? 8.850 0.840 -3.072 1.00 94.12 169 GLU A N 1
ATOM 1246 C CA . GLU A 1 169 ? 7.707 0.064 -3.542 1.00 94.12 169 GLU A CA 1
ATOM 1247 C C . GLU A 1 169 ? 7.870 -0.337 -5.009 1.00 94.12 169 GLU A C 1
ATOM 1249 O O . GLU A 1 169 ? 7.631 -1.488 -5.378 1.00 94.12 169 GLU A O 1
ATOM 1254 N N . MET A 1 170 ? 8.378 0.567 -5.848 1.00 94.62 170 MET A N 1
ATOM 1255 C CA . MET A 1 170 ? 8.682 0.247 -7.236 1.00 94.62 170 MET A CA 1
ATOM 1256 C C . MET A 1 170 ? 9.789 -0.807 -7.353 1.00 94.62 170 MET A C 1
ATOM 1258 O O . MET A 1 170 ? 9.596 -1.814 -8.029 1.00 94.62 170 MET A O 1
ATOM 1262 N N . MET A 1 171 ? 10.948 -0.613 -6.716 1.00 93.19 171 MET A N 1
ATOM 1263 C CA . MET A 1 171 ? 12.080 -1.544 -6.823 1.00 93.19 171 MET A CA 1
ATOM 1264 C C . MET A 1 171 ? 11.725 -2.934 -6.299 1.00 93.19 171 MET A C 1
ATOM 1266 O O . MET A 1 171 ? 11.970 -3.932 -6.982 1.00 93.19 171 MET A O 1
ATOM 1270 N N . LYS A 1 172 ? 11.119 -3.002 -5.111 1.00 93.06 172 LYS A N 1
ATOM 1271 C CA . LYS A 1 172 ? 10.805 -4.259 -4.435 1.00 93.06 172 LYS A CA 1
ATOM 1272 C C . LYS A 1 172 ? 9.615 -4.968 -5.068 1.00 93.06 172 LYS A C 1
ATOM 1274 O O . LYS A 1 172 ? 9.719 -6.167 -5.306 1.00 93.06 172 LYS A O 1
ATOM 1279 N N . HIS A 1 173 ? 8.533 -4.257 -5.376 1.00 95.69 173 HIS A N 1
ATOM 1280 C CA . HIS A 1 173 ? 7.265 -4.859 -5.799 1.00 95.69 173 HIS A CA 1
ATOM 1281 C C . HIS A 1 173 ? 6.901 -4.513 -7.245 1.00 95.69 173 HIS A C 1
ATOM 1283 O O . HIS A 1 173 ? 6.638 -5.411 -8.049 1.00 95.69 173 HIS A O 1
ATOM 1289 N N . GLY A 1 174 ? 6.954 -3.233 -7.613 1.00 95.56 174 GLY A N 1
ATOM 1290 C CA . GLY A 1 174 ? 6.547 -2.763 -8.940 1.00 95.56 174 GLY A CA 1
ATOM 1291 C C . GLY A 1 174 ? 7.341 -3.379 -10.095 1.00 95.56 174 GLY A C 1
ATOM 1292 O O . GLY A 1 174 ? 6.768 -3.692 -11.137 1.00 95.56 174 GLY A O 1
ATOM 1293 N N . THR A 1 175 ? 8.628 -3.684 -9.899 1.00 94.69 175 THR A N 1
ATOM 1294 C CA . THR A 1 175 ? 9.479 -4.359 -10.898 1.00 94.69 175 THR A CA 1
ATOM 1295 C C . THR A 1 175 ? 8.976 -5.740 -11.324 1.00 94.69 175 THR A C 1
ATOM 1297 O O . THR A 1 175 ? 9.379 -6.227 -12.382 1.00 94.69 175 THR A O 1
ATOM 1300 N N . CYS A 1 176 ? 8.099 -6.357 -10.531 1.00 95.12 176 CYS A N 1
ATOM 1301 C CA . CYS A 1 176 ? 7.469 -7.646 -10.802 1.00 95.12 176 CYS A CA 1
ATOM 1302 C C . CYS A 1 176 ? 6.099 -7.525 -11.507 1.00 95.12 176 CYS A C 1
ATOM 1304 O O . CYS A 1 176 ? 5.573 -8.532 -11.989 1.00 95.12 176 CYS A O 1
ATOM 1306 N N . LEU A 1 177 ? 5.531 -6.313 -11.571 1.00 93.50 177 LEU A N 1
ATOM 1307 C CA . LEU A 1 177 ? 4.212 -6.007 -12.143 1.00 93.50 177 LEU A CA 1
ATOM 1308 C C . LEU A 1 177 ? 4.298 -5.214 -13.452 1.00 93.50 177 LEU A C 1
ATOM 1310 O O . LEU A 1 177 ? 3.653 -5.583 -14.436 1.00 93.50 177 LEU A O 1
ATOM 1314 N N . THR A 1 178 ? 5.084 -4.136 -13.458 1.00 94.06 178 THR A N 1
ATOM 1315 C CA . THR A 1 178 ? 5.057 -3.103 -14.503 1.00 94.06 178 THR A CA 1
ATOM 1316 C C . THR A 1 178 ? 6.446 -2.820 -15.077 1.00 94.06 178 THR A C 1
ATOM 1318 O O . THR A 1 178 ? 7.497 -3.231 -14.557 1.00 94.06 178 THR A O 1
ATOM 1321 N N . THR A 1 179 ? 6.469 -2.064 -16.171 1.00 91.44 179 THR A N 1
ATOM 1322 C CA . THR A 1 179 ? 7.702 -1.696 -16.880 1.00 91.44 179 THR A CA 1
ATOM 1323 C C . THR A 1 179 ? 8.337 -0.390 -16.425 1.00 91.44 179 THR A C 1
ATOM 1325 O O . THR A 1 179 ? 9.560 -0.253 -16.529 1.00 91.44 179 THR A O 1
ATOM 1328 N N . SER A 1 180 ? 7.579 0.522 -15.821 1.00 93.44 180 SER A N 1
ATOM 1329 C CA . SER A 1 180 ? 8.095 1.794 -15.304 1.00 93.44 180 SER A CA 1
ATOM 1330 C C . SER A 1 180 ? 7.493 2.163 -13.948 1.00 93.44 180 SER A C 1
ATOM 1332 O O . SER A 1 180 ? 6.454 1.637 -13.540 1.00 93.44 180 SER A O 1
ATOM 1334 N N . MET A 1 181 ? 8.166 3.083 -13.250 1.00 94.50 181 MET A N 1
ATOM 1335 C CA . MET A 1 181 ? 7.689 3.627 -11.978 1.00 94.50 181 MET A CA 1
ATOM 1336 C C . MET A 1 181 ? 6.356 4.357 -12.148 1.00 94.50 181 MET A C 1
ATOM 1338 O O . MET A 1 181 ? 5.445 4.164 -11.350 1.00 94.50 181 MET A O 1
ATOM 1342 N N . ASP A 1 182 ? 6.213 5.137 -13.219 1.00 95.62 182 ASP A N 1
ATOM 1343 C CA . ASP A 1 182 ? 4.967 5.840 -13.515 1.00 95.62 182 ASP A CA 1
ATOM 1344 C C . ASP A 1 182 ? 3.803 4.884 -13.767 1.00 95.62 182 ASP A C 1
ATOM 1346 O O . ASP A 1 182 ? 2.738 5.072 -13.188 1.00 95.62 182 ASP A O 1
ATOM 1350 N N . ALA A 1 183 ? 4.007 3.813 -14.540 1.00 95.31 183 ALA A N 1
ATOM 1351 C CA . ALA A 1 183 ? 2.959 2.824 -14.767 1.00 95.31 183 ALA A CA 1
ATOM 1352 C C . ALA A 1 183 ? 2.550 2.103 -13.473 1.00 95.31 183 ALA A C 1
ATOM 1354 O O . ALA A 1 183 ? 1.362 1.943 -13.211 1.00 95.31 183 ALA A O 1
ATOM 1355 N N . TYR A 1 184 ? 3.513 1.752 -12.612 1.00 96.62 184 TYR A N 1
ATOM 1356 C CA . TYR A 1 184 ? 3.224 1.159 -11.300 1.00 96.62 184 TYR A CA 1
ATOM 1357 C C . TYR A 1 184 ? 2.402 2.090 -10.404 1.00 96.62 184 TYR A C 1
ATOM 1359 O O . TYR A 1 184 ? 1.420 1.672 -9.781 1.00 96.62 184 TYR A O 1
ATOM 1367 N N . MET A 1 185 ? 2.786 3.367 -10.356 1.00 97.12 185 MET A N 1
ATOM 1368 C CA . MET A 1 185 ? 2.089 4.357 -9.547 1.00 97.12 185 MET A CA 1
ATOM 1369 C C . MET A 1 185 ? 0.695 4.656 -10.097 1.00 97.12 185 MET A C 1
ATOM 1371 O O . MET A 1 185 ? -0.259 4.650 -9.323 1.00 97.12 185 MET A O 1
ATOM 1375 N N . ARG A 1 186 ? 0.546 4.851 -11.415 1.00 97.50 186 ARG A N 1
ATOM 1376 C CA . ARG A 1 186 ? -0.765 5.037 -12.057 1.00 97.50 186 ARG A CA 1
ATOM 1377 C C . ARG A 1 186 ? -1.682 3.852 -11.800 1.00 97.50 186 ARG A C 1
ATOM 1379 O O . ARG A 1 186 ? -2.788 4.062 -11.315 1.00 97.50 186 ARG A O 1
ATOM 1386 N N . LEU A 1 187 ? -1.198 2.630 -12.023 1.00 97.75 187 LEU A N 1
ATOM 1387 C CA . LEU A 1 187 ? -1.947 1.408 -11.743 1.00 97.75 187 LEU A CA 1
ATOM 1388 C C . LEU A 1 187 ? -2.455 1.380 -10.295 1.00 97.75 187 LEU A C 1
ATOM 1390 O O . LEU A 1 187 ? -3.643 1.175 -10.067 1.00 97.75 187 LEU A O 1
ATOM 1394 N N . SER A 1 188 ? -1.579 1.631 -9.321 1.00 98.50 188 SER A N 1
ATOM 1395 C CA . SER A 1 188 ? -1.947 1.619 -7.896 1.00 98.50 188 SER A CA 1
ATOM 1396 C C . SER A 1 188 ? -2.994 2.687 -7.559 1.00 98.50 188 SER A C 1
ATOM 1398 O O . SER A 1 188 ? -3.978 2.404 -6.876 1.00 98.50 188 SER A O 1
ATOM 1400 N N . LEU A 1 189 ? -2.821 3.904 -8.085 1.00 98.56 189 LEU A N 1
ATOM 1401 C CA . LEU A 1 189 ? -3.755 5.017 -7.895 1.00 98.56 189 LEU A CA 1
ATOM 1402 C C . LEU A 1 189 ? -5.114 4.760 -8.562 1.00 98.56 189 LEU A C 1
ATOM 1404 O O . LEU A 1 189 ? -6.149 5.144 -8.022 1.00 98.56 189 LEU A O 1
ATOM 1408 N N . ASP A 1 190 ? -5.128 4.122 -9.728 1.00 98.56 190 ASP A N 1
ATOM 1409 C CA . ASP A 1 190 ? -6.353 3.810 -10.464 1.00 98.56 190 ASP A CA 1
ATOM 1410 C C . ASP A 1 190 ? -7.120 2.645 -9.822 1.00 98.56 190 ASP A C 1
ATOM 1412 O O . ASP A 1 190 ? -8.352 2.650 -9.818 1.00 98.56 190 ASP A O 1
ATOM 1416 N N . LEU A 1 191 ? -6.425 1.675 -9.216 1.00 98.50 191 LEU A N 1
ATOM 1417 C CA . LEU A 1 191 ? -7.064 0.655 -8.379 1.00 98.50 191 LEU A CA 1
ATOM 1418 C C . LEU A 1 191 ? -7.673 1.261 -7.111 1.00 98.50 191 LEU A C 1
ATOM 1420 O O . LEU A 1 191 ? -8.800 0.909 -6.768 1.00 98.50 191 LEU A O 1
ATOM 1424 N N . LEU A 1 192 ? -6.981 2.196 -6.447 1.00 98.50 192 LEU A N 1
ATOM 1425 C CA . LEU A 1 192 ? -7.558 2.924 -5.313 1.00 98.50 192 LEU A CA 1
ATOM 1426 C C . LEU A 1 192 ? -8.809 3.708 -5.735 1.00 98.50 192 LEU A C 1
ATOM 1428 O O . LEU A 1 192 ? -9.814 3.660 -5.035 1.00 98.50 192 LEU A O 1
ATOM 1432 N N . ALA A 1 193 ? -8.782 4.374 -6.893 1.00 98.44 193 ALA A N 1
ATOM 1433 C CA . ALA A 1 193 ? -9.934 5.119 -7.404 1.00 98.44 193 ALA A CA 1
ATOM 1434 C C . ALA A 1 193 ? -11.168 4.224 -7.638 1.00 98.44 193 ALA A C 1
ATOM 1436 O O . ALA A 1 193 ? -12.298 4.663 -7.451 1.00 98.44 193 ALA A O 1
ATOM 1437 N N . ARG A 1 194 ? -10.981 2.941 -7.979 1.00 98.19 194 ARG A N 1
ATOM 1438 C CA . ARG A 1 194 ? -12.093 1.970 -8.067 1.00 98.19 194 ARG A CA 1
ATOM 1439 C C . ARG A 1 194 ? -12.712 1.619 -6.717 1.00 98.19 194 ARG A C 1
ATOM 1441 O O . ARG A 1 194 ? -13.815 1.082 -6.693 1.00 98.19 194 ARG A O 1
ATOM 1448 N N . LEU A 1 195 ? -11.997 1.885 -5.629 1.00 98.25 195 LEU A N 1
ATOM 1449 C CA . LEU A 1 195 ? -12.416 1.634 -4.254 1.00 98.25 195 LEU A CA 1
ATOM 1450 C C . LEU A 1 195 ? -12.780 2.929 -3.512 1.00 98.25 195 LEU A C 1
ATOM 1452 O O . LEU A 1 195 ? -12.933 2.890 -2.295 1.00 98.25 195 LEU A O 1
ATOM 1456 N N . GLU A 1 196 ? -12.895 4.074 -4.199 1.00 97.44 196 GLU A N 1
ATOM 1457 C CA . GLU A 1 196 ? -13.054 5.390 -3.561 1.00 97.44 196 GLU A CA 1
ATOM 1458 C C . GLU A 1 196 ? -14.233 5.422 -2.575 1.00 97.44 196 GLU A C 1
ATOM 1460 O O . GLU A 1 196 ? -14.074 5.858 -1.433 1.00 97.44 196 GLU A O 1
ATOM 1465 N N . GLU A 1 197 ? -15.397 4.902 -2.976 1.00 98.25 197 GLU A N 1
ATOM 1466 C CA . GLU A 1 197 ? -16.589 4.862 -2.124 1.00 98.25 197 GLU A CA 1
ATOM 1467 C C . GLU A 1 197 ? -16.365 3.988 -0.882 1.00 98.25 197 GLU A C 1
ATOM 1469 O O . GLU A 1 197 ? -16.588 4.433 0.248 1.00 98.25 197 GLU A O 1
ATOM 1474 N N . GLN A 1 198 ? -15.873 2.762 -1.068 1.00 98.56 198 GLN A N 1
ATOM 1475 C CA . GLN A 1 198 ? -15.615 1.825 0.023 1.00 98.56 198 GLN A CA 1
ATOM 1476 C C . GLN A 1 198 ? -14.553 2.373 0.982 1.00 98.56 198 GLN A C 1
ATOM 1478 O O . GLN A 1 198 ? -14.739 2.340 2.199 1.00 98.56 198 GLN A O 1
ATOM 1483 N N . THR A 1 199 ? -13.469 2.942 0.454 1.00 98.19 199 THR A N 1
ATOM 1484 C CA . THR A 1 199 ? -12.413 3.580 1.244 1.00 98.19 199 THR A CA 1
ATOM 1485 C C . THR A 1 199 ? -12.946 4.800 2.002 1.00 98.19 199 THR A C 1
ATOM 1487 O O . THR A 1 199 ? -12.587 4.993 3.165 1.00 98.19 199 THR A O 1
ATOM 1490 N N . ALA A 1 200 ? -13.850 5.597 1.425 1.00 98.38 200 ALA A N 1
ATOM 1491 C CA . ALA A 1 200 ? -14.481 6.716 2.126 1.00 98.38 200 ALA A CA 1
ATOM 1492 C C . ALA A 1 200 ? -15.363 6.245 3.299 1.00 98.38 200 ALA A C 1
ATOM 1494 O O . ALA A 1 200 ? -15.285 6.801 4.401 1.00 98.38 200 ALA A O 1
ATOM 1495 N N . VAL A 1 201 ? -16.162 5.191 3.099 1.00 98.50 201 VAL A N 1
ATOM 1496 C CA . VAL A 1 201 ? -16.988 4.593 4.162 1.00 98.50 201 VAL A CA 1
ATOM 1497 C C . VAL A 1 201 ? -16.110 3.964 5.247 1.00 98.50 201 VAL A C 1
ATOM 1499 O O . VAL A 1 201 ? -16.349 4.202 6.433 1.00 98.50 201 VAL A O 1
ATOM 1502 N N . ALA A 1 202 ? -15.052 3.244 4.867 1.00 98.06 202 ALA A N 1
ATOM 1503 C CA . ALA A 1 202 ? -14.078 2.678 5.797 1.00 98.06 202 ALA A CA 1
ATOM 1504 C C . ALA A 1 202 ? -13.392 3.772 6.627 1.00 98.06 202 ALA A C 1
ATOM 1506 O O . ALA A 1 202 ? -13.346 3.679 7.851 1.00 98.06 202 ALA A O 1
ATOM 1507 N N . ASN A 1 203 ? -12.943 4.862 5.997 1.00 97.25 203 ASN A N 1
ATOM 1508 C CA . ASN A 1 203 ? -12.364 6.011 6.697 1.00 97.25 203 ASN A CA 1
ATOM 1509 C C . ASN A 1 203 ? -13.331 6.606 7.726 1.00 97.25 203 ASN A C 1
ATOM 1511 O O . ASN A 1 203 ? -12.909 6.955 8.831 1.00 97.25 203 ASN A O 1
ATOM 1515 N N . LYS A 1 204 ? -14.624 6.705 7.395 1.00 96.75 204 LYS A N 1
ATOM 1516 C CA . LYS A 1 204 ? -15.654 7.185 8.324 1.00 96.75 204 LYS A CA 1
ATOM 1517 C C . LYS A 1 204 ? -15.840 6.230 9.502 1.00 96.75 204 LYS A C 1
ATOM 1519 O O . LYS A 1 204 ? -15.840 6.698 10.639 1.00 96.75 204 LYS A O 1
ATOM 1524 N N . LEU A 1 205 ? -15.952 4.924 9.244 1.00 96.56 205 LEU A N 1
ATOM 1525 C CA . LEU A 1 205 ? -16.044 3.896 10.284 1.00 96.56 205 LEU A CA 1
ATOM 1526 C C . LEU A 1 205 ? -14.848 3.995 11.241 1.00 96.56 205 LEU A C 1
ATOM 1528 O O . LEU A 1 205 ? -15.037 4.242 12.432 1.00 96.56 205 LEU A O 1
ATOM 1532 N N . LEU A 1 206 ? -13.628 3.917 10.702 1.00 95.50 206 LEU A N 1
ATOM 1533 C CA . LEU A 1 206 ? -12.376 3.951 11.461 1.00 95.50 206 LEU A CA 1
ATOM 1534 C C . LEU A 1 206 ? -12.211 5.248 12.266 1.00 95.50 206 LEU A C 1
ATOM 1536 O O . LEU A 1 206 ? -11.786 5.208 13.417 1.00 95.50 206 LEU A O 1
ATOM 1540 N N . SER A 1 207 ? -12.590 6.395 11.695 1.00 93.44 207 SER A N 1
ATOM 1541 C CA . SER A 1 207 ? -12.491 7.696 12.375 1.00 93.44 207 SER A CA 1
ATOM 1542 C C . SER A 1 207 ? -13.550 7.893 13.462 1.00 93.44 207 SER A C 1
ATOM 1544 O O . SER A 1 207 ? -13.327 8.650 14.402 1.00 93.44 207 SER A O 1
ATOM 1546 N N . SER A 1 208 ? -14.711 7.246 13.333 1.00 90.81 208 SER A N 1
ATOM 1547 C CA . SER A 1 208 ? -15.813 7.343 14.301 1.00 90.81 208 SER A CA 1
ATOM 1548 C C . SER A 1 208 ? -15.688 6.374 15.478 1.00 90.81 208 SER A C 1
ATOM 1550 O O . SER A 1 208 ? -16.331 6.571 16.506 1.00 90.81 208 SER A O 1
ATOM 1552 N N . ALA A 1 209 ? -14.834 5.356 15.356 1.00 83.81 209 ALA A N 1
ATOM 1553 C CA . ALA A 1 209 ? -14.671 4.283 16.332 1.00 83.81 209 ALA A CA 1
ATOM 1554 C C . ALA A 1 209 ? -13.838 4.664 17.573 1.00 83.81 209 ALA A C 1
ATOM 1556 O O . ALA A 1 209 ? -13.365 3.783 18.294 1.00 83.81 209 ALA A O 1
ATOM 1557 N N . SER A 1 210 ? -13.631 5.960 17.845 1.00 70.25 210 SER A N 1
ATOM 1558 C CA . SER A 1 210 ? -12.844 6.413 18.996 1.00 70.25 210 SER A CA 1
ATOM 1559 C C . SER A 1 210 ? -13.340 5.758 20.289 1.00 70.25 210 SER A C 1
ATOM 1561 O O . SER A 1 210 ? -14.466 5.982 20.726 1.00 70.25 210 SER A O 1
ATOM 1563 N N . ASN A 1 211 ? -12.465 4.962 20.908 1.00 66.69 211 ASN A N 1
ATOM 1564 C CA . ASN A 1 211 ? -12.676 4.256 22.178 1.00 66.69 211 ASN A CA 1
ATOM 1565 C C . ASN A 1 211 ? -13.667 3.080 22.153 1.00 66.69 211 ASN A C 1
ATOM 1567 O O . ASN A 1 211 ? -14.040 2.600 23.221 1.00 66.69 211 ASN A O 1
ATOM 1571 N N . SER A 1 212 ? -14.075 2.585 20.980 1.00 87.00 212 SER A N 1
ATOM 1572 C CA . SER A 1 212 ? -14.960 1.415 20.874 1.00 87.00 212 SER A CA 1
ATOM 1573 C C . SER A 1 212 ? -14.383 0.352 19.934 1.00 87.00 212 SER A C 1
ATOM 1575 O O . SER A 1 212 ? -13.986 0.688 18.818 1.00 87.00 212 SER A O 1
ATOM 1577 N N . PRO A 1 213 ? -14.338 -0.933 20.342 1.00 93.81 213 PRO A N 1
ATOM 1578 C CA . PRO A 1 213 ? -13.976 -2.014 19.435 1.00 93.81 213 PRO A CA 1
ATOM 1579 C C . PRO A 1 213 ? -14.952 -2.101 18.260 1.00 93.81 213 PRO A C 1
ATOM 1581 O O . PRO A 1 213 ? -16.166 -2.147 18.453 1.00 93.81 213 PRO A O 1
ATOM 1584 N N . VAL A 1 214 ? -14.411 -2.175 17.050 1.00 96.75 214 VAL A N 1
ATOM 1585 C CA . VAL A 1 214 ? -15.156 -2.431 15.815 1.00 96.75 214 VAL A CA 1
ATOM 1586 C C . VAL A 1 214 ? -15.089 -3.920 15.530 1.00 96.75 214 VAL A C 1
ATOM 1588 O O . VAL A 1 214 ? -14.028 -4.531 15.668 1.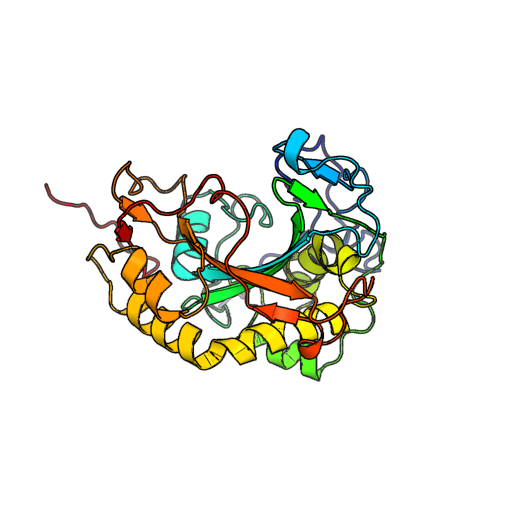00 96.75 214 VAL A O 1
ATOM 1591 N N . ARG A 1 215 ? -16.208 -4.531 15.132 1.00 97.69 215 ARG A N 1
ATOM 1592 C CA . ARG A 1 215 ? -16.192 -5.923 14.673 1.00 97.69 215 ARG A CA 1
ATOM 1593 C C . ARG A 1 215 ? -15.465 -5.967 13.334 1.00 97.69 215 ARG A C 1
ATOM 1595 O O . ARG A 1 215 ? -15.863 -5.274 12.409 1.00 97.69 215 ARG A O 1
ATOM 1602 N N . THR A 1 216 ? -14.467 -6.830 13.187 1.00 97.56 216 THR A N 1
ATOM 1603 C CA . THR A 1 216 ? -13.653 -6.906 11.963 1.00 97.56 216 THR A CA 1
ATOM 1604 C C . THR A 1 216 ? -14.504 -7.094 10.706 1.00 97.56 216 THR A C 1
ATOM 1606 O O . THR A 1 216 ? -14.304 -6.400 9.713 1.00 97.56 216 THR A O 1
ATOM 1609 N N . ARG A 1 217 ? -15.556 -7.919 10.801 1.00 97.12 217 ARG A N 1
ATOM 1610 C CA . ARG A 1 217 ? -16.528 -8.121 9.715 1.00 97.12 217 ARG A CA 1
ATOM 1611 C C . ARG A 1 217 ? -17.274 -6.863 9.278 1.00 97.12 217 ARG A C 1
ATOM 1613 O O . ARG A 1 217 ? -17.687 -6.797 8.133 1.00 97.12 217 ARG A O 1
ATOM 1620 N N . GLU A 1 218 ? -17.470 -5.886 10.159 1.00 98.00 218 GLU A N 1
ATOM 1621 C CA . GLU A 1 218 ? -18.137 -4.629 9.801 1.00 98.00 218 GLU A CA 1
ATOM 1622 C C . GLU A 1 218 ? -17.304 -3.834 8.791 1.00 98.00 218 GLU A C 1
ATOM 1624 O O . GLU A 1 218 ? -17.850 -3.301 7.829 1.00 98.00 218 GLU A O 1
ATOM 1629 N N . LEU A 1 219 ? -15.977 -3.824 8.963 1.00 98.12 219 LEU A N 1
ATOM 1630 C CA . LEU A 1 219 ? -15.059 -3.248 7.983 1.00 98.12 219 LEU A CA 1
ATOM 1631 C C . LEU A 1 219 ? -15.012 -4.090 6.702 1.00 98.12 219 LEU A C 1
ATOM 1633 O O . LEU A 1 219 ? -15.053 -3.536 5.609 1.00 98.12 219 LEU A O 1
ATOM 1637 N N . GLU A 1 220 ? -14.940 -5.417 6.823 1.00 97.62 220 GLU A N 1
ATOM 1638 C CA . GLU A 1 220 ? -14.876 -6.318 5.662 1.00 97.62 220 GLU A CA 1
ATOM 1639 C C . GLU A 1 220 ? -16.144 -6.240 4.794 1.00 97.62 220 GLU A C 1
ATOM 1641 O O . GLU A 1 220 ? -16.057 -6.254 3.566 1.00 97.62 220 GLU A O 1
ATOM 1646 N N . ASP A 1 221 ? -17.319 -6.093 5.412 1.00 98.38 221 ASP A N 1
ATOM 1647 C CA . ASP A 1 221 ? -18.608 -6.043 4.718 1.00 98.38 221 ASP A CA 1
ATOM 1648 C C . ASP A 1 221 ? -18.771 -4.797 3.827 1.00 98.38 221 ASP A C 1
ATOM 1650 O O . ASP A 1 221 ? -19.537 -4.849 2.861 1.00 98.38 221 ASP A O 1
ATOM 1654 N N . ILE A 1 222 ? -18.014 -3.719 4.079 1.00 98.56 222 ILE A N 1
ATOM 1655 C CA . ILE A 1 222 ? -17.967 -2.521 3.218 1.00 98.56 222 ILE A CA 1
ATOM 1656 C C . ILE A 1 222 ? -17.443 -2.863 1.813 1.00 98.56 222 ILE A C 1
ATOM 1658 O O . ILE A 1 222 ? -17.834 -2.227 0.837 1.00 98.56 222 ILE A O 1
ATOM 1662 N N . PHE A 1 223 ? -16.585 -3.881 1.690 1.00 98.12 223 PHE A N 1
ATOM 1663 C CA . PHE A 1 223 ? -15.894 -4.226 0.443 1.00 98.12 223 PHE A CA 1
ATOM 1664 C C . PHE A 1 223 ? -16.541 -5.382 -0.331 1.00 98.12 223 PHE A C 1
ATOM 1666 O O . PHE A 1 223 ? -15.991 -5.849 -1.332 1.00 98.12 223 PHE A O 1
ATOM 1673 N N . ARG A 1 224 ? -17.741 -5.818 0.078 1.00 97.06 224 ARG A N 1
ATOM 1674 C CA . ARG A 1 224 ? -18.522 -6.818 -0.663 1.00 97.06 224 ARG A CA 1
ATOM 1675 C C . ARG A 1 224 ? -18.745 -6.395 -2.130 1.00 97.06 224 ARG A C 1
ATOM 1677 O O . ARG A 1 224 ? -18.903 -5.209 -2.410 1.00 97.06 224 ARG A O 1
ATOM 1684 N N . PRO A 1 225 ? -18.817 -7.355 -3.074 1.00 97.25 225 PRO A N 1
ATOM 1685 C CA . PRO A 1 225 ? -18.953 -8.797 -2.853 1.00 97.25 225 PRO A CA 1
ATOM 1686 C C . PRO A 1 225 ? -17.638 -9.536 -2.571 1.00 97.25 225 PRO A C 1
ATOM 1688 O O . PRO A 1 225 ? -17.698 -10.727 -2.289 1.00 97.25 225 PRO A O 1
ATOM 1691 N N . TYR A 1 226 ? -16.488 -8.860 -2.633 1.00 97.25 226 TYR A N 1
ATOM 1692 C CA . TYR A 1 226 ? -15.180 -9.493 -2.480 1.00 97.25 226 TYR A CA 1
ATOM 1693 C C . TYR A 1 226 ? -14.670 -9.414 -1.039 1.00 97.25 226 TYR A C 1
ATOM 1695 O O . TYR A 1 226 ? -14.747 -8.379 -0.381 1.00 97.25 226 TYR A O 1
ATOM 1703 N N . GLY A 1 227 ? -14.112 -10.514 -0.550 1.00 94.62 227 GLY A N 1
ATOM 1704 C CA . GLY A 1 227 ? -13.448 -10.596 0.740 1.00 94.62 227 GLY A CA 1
ATOM 1705 C C . GLY A 1 227 ? -12.130 -9.824 0.752 1.00 94.62 227 GLY A C 1
ATOM 1706 O O . GLY A 1 227 ? -11.258 -10.029 -0.096 1.00 94.62 227 GLY A O 1
ATOM 1707 N N . VAL A 1 228 ? -11.973 -8.975 1.763 1.00 96.62 228 VAL A N 1
ATOM 1708 C CA . VAL A 1 228 ? -10.752 -8.213 2.066 1.00 96.62 228 VAL A CA 1
ATOM 1709 C C . VAL A 1 228 ? -10.106 -8.738 3.345 1.00 96.62 228 VAL A C 1
ATOM 1711 O O . VAL A 1 228 ? -10.696 -9.555 4.050 1.00 96.62 228 VAL A O 1
ATOM 1714 N N . ARG A 1 229 ? -8.882 -8.298 3.653 1.00 96.56 229 ARG A N 1
ATOM 1715 C CA . ARG A 1 229 ? -8.214 -8.644 4.919 1.00 96.56 229 ARG A CA 1
ATOM 1716 C C . ARG A 1 229 ? -7.938 -7.387 5.727 1.00 96.56 229 ARG A C 1
ATOM 1718 O O . ARG A 1 229 ? -7.260 -6.484 5.244 1.00 96.56 229 ARG A O 1
ATOM 1725 N N . ALA A 1 230 ? -8.434 -7.357 6.958 1.00 97.38 230 ALA A N 1
ATOM 1726 C CA . ALA A 1 230 ? -8.020 -6.381 7.955 1.00 97.38 230 ALA A CA 1
ATOM 1727 C C . ALA A 1 230 ? -6.775 -6.895 8.689 1.00 97.38 230 ALA A C 1
ATOM 1729 O O . ALA A 1 230 ? -6.775 -7.994 9.253 1.00 97.38 230 ALA A O 1
ATOM 1730 N N . MET A 1 231 ? -5.723 -6.087 8.686 1.00 97.12 231 MET A N 1
ATOM 1731 C CA . MET A 1 231 ? -4.457 -6.359 9.350 1.00 97.12 231 MET A CA 1
ATOM 1732 C C . MET A 1 231 ? -4.308 -5.434 10.555 1.00 97.12 231 MET A C 1
ATOM 1734 O O . MET A 1 231 ? -4.652 -4.253 10.519 1.00 97.12 231 MET A O 1
ATOM 1738 N N . CYS A 1 232 ? -3.795 -5.990 11.639 1.00 96.94 232 CYS A N 1
ATOM 1739 C CA . CYS A 1 232 ? -3.614 -5.365 12.928 1.00 96.94 232 CYS A CA 1
ATOM 1740 C C . CYS A 1 232 ? -2.131 -5.370 13.306 1.00 96.94 232 CYS A C 1
ATOM 1742 O O . CYS A 1 232 ? -1.402 -6.316 13.007 1.00 96.94 232 CYS A O 1
ATOM 1744 N N . ASP A 1 233 ? -1.701 -4.332 14.018 1.00 95.00 233 ASP A N 1
ATOM 1745 C CA . ASP A 1 233 ? -0.351 -4.208 14.551 1.00 95.00 233 ASP A CA 1
ATOM 1746 C C . ASP A 1 233 ? -0.122 -5.258 15.658 1.00 95.00 233 ASP A C 1
ATOM 1748 O O . ASP A 1 233 ? -0.717 -5.167 16.743 1.00 95.00 233 ASP A O 1
ATOM 1752 N N . PRO A 1 234 ? 0.739 -6.266 15.424 1.00 91.19 234 PRO A N 1
ATOM 1753 C CA . PRO A 1 234 ? 0.976 -7.325 16.395 1.00 91.19 234 PRO A CA 1
ATOM 1754 C C . PRO A 1 234 ? 1.885 -6.878 17.549 1.00 91.19 234 PRO A C 1
ATOM 1756 O O . PRO A 1 234 ? 2.059 -7.634 18.504 1.00 91.19 234 PRO A O 1
ATOM 1759 N N . ARG A 1 235 ? 2.514 -5.699 17.450 1.00 92.31 235 ARG A N 1
ATOM 1760 C CA . ARG A 1 235 ? 3.420 -5.146 18.465 1.00 92.31 235 ARG A CA 1
ATOM 1761 C C . ARG A 1 235 ? 2.750 -4.102 19.352 1.00 92.31 235 ARG A C 1
ATOM 1763 O O . ARG A 1 235 ? 3.338 -3.737 20.370 1.00 92.31 235 ARG A O 1
ATOM 1770 N N . ASP A 1 236 ? 1.552 -3.636 19.003 1.00 92.81 236 ASP A N 1
ATOM 1771 C CA . ASP A 1 236 ? 0.798 -2.723 19.858 1.00 92.81 236 ASP A CA 1
ATOM 1772 C C . ASP A 1 236 ? 0.346 -3.447 21.133 1.00 92.81 236 ASP A C 1
ATOM 1774 O O . ASP A 1 236 ? -0.275 -4.508 21.083 1.00 92.81 236 ASP A O 1
ATOM 1778 N N . SER A 1 237 ? 0.643 -2.867 22.295 1.00 91.50 237 SER A N 1
ATOM 1779 C CA . SER A 1 237 ? 0.355 -3.473 23.600 1.00 91.50 237 SER A CA 1
ATOM 1780 C C . SER A 1 237 ? -1.136 -3.633 23.903 1.00 91.50 237 SER A C 1
ATOM 1782 O O . SER A 1 237 ? -1.492 -4.357 24.831 1.00 91.50 237 SER A O 1
ATOM 1784 N N . ARG A 1 238 ? -2.014 -2.969 23.142 1.00 91.12 238 ARG A N 1
ATOM 1785 C CA . ARG A 1 238 ? -3.473 -3.124 23.256 1.00 91.12 238 ARG A CA 1
ATOM 1786 C C . ARG A 1 238 ? -3.998 -4.317 22.458 1.00 91.12 238 ARG A C 1
ATOM 1788 O O . ARG A 1 238 ? -5.152 -4.696 22.644 1.00 91.12 238 ARG A O 1
ATOM 1795 N N . SER A 1 239 ? -3.172 -4.909 21.594 1.00 91.06 239 SER A N 1
ATOM 1796 C CA . SER A 1 239 ? -3.513 -6.136 20.882 1.00 91.06 239 SER A CA 1
ATOM 1797 C C . SER A 1 239 ? -3.534 -7.327 21.852 1.00 91.06 239 SER A C 1
ATOM 1799 O O . SER A 1 239 ? -2.585 -7.596 22.585 1.00 91.06 239 SER A O 1
ATOM 1801 N N . THR A 1 240 ? -4.638 -8.064 21.836 1.00 91.19 240 THR A N 1
ATOM 1802 C CA . THR A 1 240 ? -4.913 -9.280 22.611 1.00 91.19 240 THR A CA 1
ATOM 1803 C C . THR A 1 240 ? -5.373 -10.396 21.665 1.00 91.19 240 THR A C 1
ATOM 1805 O O . THR A 1 240 ? -5.444 -10.206 20.452 1.00 91.19 240 THR A O 1
ATOM 1808 N N . SER A 1 241 ? -5.723 -11.575 22.191 1.00 89.12 241 SER A N 1
ATOM 1809 C CA . SER A 1 241 ? -6.264 -12.666 21.364 1.00 89.12 241 SER A CA 1
ATOM 1810 C C . SER A 1 241 ? -7.637 -12.359 20.749 1.00 89.12 241 SER A C 1
ATOM 1812 O O . SER A 1 241 ? -7.972 -12.940 19.720 1.00 89.12 241 SER A O 1
ATOM 1814 N N . GLY A 1 242 ? -8.433 -11.482 21.372 1.00 93.69 242 GLY A N 1
ATOM 1815 C CA . GLY A 1 242 ? -9.797 -11.154 20.934 1.00 93.69 242 GLY A CA 1
ATOM 1816 C C . GLY A 1 242 ? -9.949 -9.778 20.283 1.00 93.69 242 GLY A C 1
ATOM 1817 O O . GLY A 1 242 ? -10.925 -9.550 19.572 1.00 93.69 242 GLY A O 1
ATOM 1818 N N . VAL A 1 243 ? -8.993 -8.872 20.508 1.00 95.50 243 VAL A N 1
ATOM 1819 C CA . VAL A 1 243 ? -9.029 -7.486 20.021 1.00 95.50 243 VAL A CA 1
ATOM 1820 C C . VAL A 1 243 ? -7.652 -7.097 19.497 1.00 95.50 243 VAL A C 1
ATOM 1822 O O . VAL A 1 243 ? -6.693 -7.163 20.256 1.00 95.50 243 VAL A O 1
ATOM 1825 N N . GLY A 1 244 ? -7.538 -6.692 18.234 1.00 95.81 244 GLY A N 1
ATOM 1826 C CA . GLY A 1 244 ? -6.296 -6.152 17.664 1.00 95.81 244 GLY A CA 1
ATOM 1827 C C . GLY A 1 244 ? -6.298 -4.623 17.593 1.00 95.81 244 GLY A C 1
ATOM 1828 O O . GLY A 1 244 ? -7.308 -3.987 17.882 1.00 95.81 244 GLY A O 1
ATOM 1829 N N . VAL A 1 245 ? -5.191 -4.015 17.170 1.00 95.75 245 VAL A N 1
ATOM 1830 C CA . VAL A 1 245 ? -5.152 -2.593 16.788 1.00 95.75 245 VAL A CA 1
ATOM 1831 C C . VAL A 1 245 ? -4.997 -2.485 15.281 1.00 95.75 245 VAL A C 1
ATOM 1833 O O . VAL A 1 245 ? -3.985 -2.920 14.746 1.00 95.75 245 VAL A O 1
ATOM 1836 N N . PHE A 1 246 ? -5.999 -1.935 14.602 1.00 97.31 246 PHE A N 1
ATOM 1837 C CA . PHE A 1 246 ? -6.055 -1.888 13.143 1.00 97.31 246 PHE A CA 1
ATOM 1838 C C . PHE A 1 246 ? -4.900 -1.082 12.547 1.00 97.31 246 PHE A C 1
ATOM 1840 O O . PHE A 1 246 ? -4.585 0.013 13.022 1.00 97.31 246 PHE A O 1
ATOM 1847 N N . LEU A 1 247 ? -4.295 -1.631 11.496 1.00 96.81 247 LEU A N 1
ATOM 1848 C CA . LEU A 1 247 ? -3.129 -1.076 10.825 1.00 96.81 247 LEU A CA 1
ATOM 1849 C C . LEU A 1 247 ? -3.314 -1.011 9.307 1.00 96.81 247 LEU A C 1
ATOM 1851 O O . LEU A 1 247 ? -3.085 0.054 8.750 1.00 96.81 247 LEU A O 1
ATOM 1855 N N . GLU A 1 248 ? -3.717 -2.097 8.643 1.00 97.56 248 GLU A N 1
ATOM 1856 C CA . GLU A 1 248 ? -3.799 -2.137 7.172 1.00 97.56 248 GLU A CA 1
ATOM 1857 C C . GLU A 1 248 ? -5.083 -2.804 6.685 1.00 97.56 248 GLU A C 1
ATOM 1859 O O . GLU A 1 248 ? -5.681 -3.646 7.359 1.00 97.56 248 GLU A O 1
ATOM 1864 N N . LEU A 1 249 ? -5.492 -2.440 5.476 1.00 98.25 249 LEU A N 1
ATOM 1865 C CA . LEU A 1 249 ? -6.581 -3.051 4.736 1.00 98.25 249 LEU A CA 1
ATOM 1866 C C . LEU A 1 249 ? -6.062 -3.549 3.391 1.00 98.25 249 LEU A C 1
ATOM 1868 O O . LEU A 1 249 ? -5.587 -2.769 2.568 1.00 98.25 249 LEU A O 1
ATOM 1872 N N . GLN A 1 250 ? -6.250 -4.838 3.135 1.00 98.19 250 GLN A N 1
ATOM 1873 C CA . GLN A 1 250 ? -5.793 -5.489 1.915 1.00 98.19 250 GLN A CA 1
ATOM 1874 C C . GLN A 1 250 ? -6.962 -5.874 1.027 1.00 98.19 250 GLN A C 1
ATOM 1876 O O . GLN A 1 250 ? -7.804 -6.694 1.404 1.00 98.19 250 GLN A O 1
ATOM 1881 N N . THR A 1 251 ? -6.947 -5.344 -0.192 1.00 98.50 251 THR A N 1
ATOM 1882 C CA . THR A 1 251 ? -7.803 -5.807 -1.288 1.00 98.50 251 THR A CA 1
ATOM 1883 C C . THR A 1 251 ? -6.978 -6.633 -2.265 1.00 98.50 251 THR A C 1
ATOM 1885 O O . THR A 1 251 ? -5.795 -6.355 -2.472 1.00 98.50 251 THR A O 1
ATOM 1888 N N . CYS A 1 252 ? -7.575 -7.673 -2.845 1.00 98.19 252 CYS A N 1
ATOM 1889 C CA . CYS A 1 252 ? -6.864 -8.599 -3.716 1.00 98.19 252 CYS A CA 1
ATOM 1890 C C . CYS A 1 252 ? -7.392 -8.553 -5.143 1.00 98.19 252 CYS A C 1
ATOM 1892 O O . CYS A 1 252 ? -8.579 -8.346 -5.388 1.00 98.19 252 CYS A O 1
ATOM 1894 N N . TRP A 1 253 ? -6.475 -8.743 -6.083 1.00 97.56 253 TRP A N 1
ATOM 1895 C CA . TRP A 1 253 ? -6.701 -8.506 -7.497 1.00 97.56 253 TRP A CA 1
ATOM 1896 C C . TRP A 1 253 ? -6.089 -9.634 -8.318 1.00 97.56 253 TRP A C 1
ATOM 1898 O O . TRP A 1 253 ? -4.958 -10.055 -8.074 1.00 97.56 253 TRP A O 1
ATOM 1908 N N . ASN A 1 254 ? -6.830 -10.122 -9.305 1.00 94.81 254 ASN A N 1
ATOM 1909 C CA . ASN A 1 254 ? -6.356 -11.109 -10.263 1.00 94.81 254 ASN A CA 1
ATOM 1910 C C . ASN A 1 254 ? -6.346 -10.511 -11.669 1.00 94.81 254 ASN A C 1
ATOM 1912 O O . ASN A 1 254 ? -7.052 -9.544 -11.945 1.00 94.81 254 ASN A O 1
ATOM 1916 N N . ARG A 1 255 ? -5.570 -11.102 -12.572 1.00 92.75 255 ARG A N 1
ATOM 1917 C CA . ARG A 1 255 ? -5.551 -10.707 -13.980 1.00 92.75 255 ARG A CA 1
ATOM 1918 C C . ARG A 1 255 ? -6.914 -10.958 -14.630 1.00 92.75 255 ARG A C 1
ATOM 1920 O O . ARG A 1 255 ? -7.522 -12.003 -14.406 1.00 92.75 255 ARG A O 1
ATOM 1927 N N . THR A 1 256 ? -7.369 -10.033 -15.472 1.00 86.00 256 THR A N 1
ATOM 1928 C CA . THR A 1 256 ? -8.603 -10.188 -16.269 1.00 86.00 256 THR A CA 1
ATOM 1929 C C . THR A 1 256 ? -8.431 -11.148 -17.448 1.00 86.00 256 THR A C 1
ATOM 1931 O O . THR A 1 256 ? -9.406 -11.742 -17.903 1.00 86.00 256 THR A O 1
ATOM 1934 N N . GLY A 1 257 ? -7.196 -11.339 -17.923 1.00 74.00 257 GLY A N 1
ATOM 1935 C CA . GLY A 1 257 ? -6.835 -12.275 -18.987 1.00 74.00 257 GLY A CA 1
ATOM 1936 C C . GLY A 1 257 ? -5.749 -13.267 -18.566 1.00 74.00 257 GLY A C 1
ATOM 1937 O O . GLY A 1 257 ? -4.982 -13.029 -17.631 1.00 74.00 257 GLY A O 1
ATOM 1938 N N . ALA A 1 258 ? -5.661 -14.392 -19.276 1.00 59.50 258 ALA A N 1
ATOM 1939 C CA . ALA A 1 258 ? -4.623 -15.385 -19.032 1.00 59.50 258 ALA A CA 1
ATOM 1940 C C . ALA A 1 258 ? -3.229 -14.817 -19.366 1.00 59.50 258 ALA A C 1
ATOM 1942 O O . ALA A 1 258 ? -2.983 -14.374 -20.484 1.00 59.50 258 ALA A O 1
ATOM 1943 N N . ALA A 1 259 ? -2.309 -14.892 -18.401 1.00 55.94 259 ALA A N 1
ATOM 1944 C CA . ALA A 1 259 ? -0.863 -14.809 -18.616 1.00 55.94 259 ALA A CA 1
ATOM 1945 C C . ALA A 1 259 ? -0.284 -13.507 -19.216 1.00 55.94 259 ALA A C 1
ATOM 1947 O O . ALA A 1 259 ? 0.810 -13.553 -19.782 1.00 55.94 259 ALA A O 1
ATOM 1948 N N . SER A 1 260 ? -0.919 -12.334 -19.058 1.00 60.59 260 SER A N 1
ATOM 1949 C CA . SER A 1 260 ? -0.172 -11.093 -19.322 1.00 60.59 260 SER A CA 1
ATOM 1950 C C . SER A 1 260 ? 0.953 -10.954 -18.293 1.00 60.59 260 SER A C 1
ATOM 1952 O O . SER A 1 260 ? 0.710 -10.819 -17.089 1.00 60.59 260 SER A O 1
ATOM 1954 N N . ALA A 1 261 ? 2.197 -11.010 -18.774 1.00 65.06 261 ALA A N 1
ATOM 1955 C CA . ALA A 1 261 ? 3.389 -10.799 -17.956 1.00 65.06 261 ALA A CA 1
ATOM 1956 C C . ALA A 1 261 ? 3.477 -9.359 -17.423 1.00 65.06 261 ALA A C 1
ATOM 1958 O O . ALA A 1 261 ? 4.200 -9.109 -16.464 1.00 65.06 261 ALA A O 1
ATOM 1959 N N . ARG A 1 262 ? 2.744 -8.425 -18.044 1.00 75.38 262 ARG A N 1
ATOM 1960 C CA . ARG A 1 262 ? 2.706 -7.008 -17.683 1.00 75.38 262 ARG A CA 1
ATOM 1961 C C . ARG A 1 262 ? 1.287 -6.600 -17.335 1.00 75.38 262 ARG A C 1
ATOM 1963 O O . ARG A 1 262 ? 0.349 -6.946 -18.051 1.00 75.38 262 ARG A O 1
ATOM 1970 N N . VAL A 1 263 ? 1.159 -5.875 -16.240 1.00 88.81 263 VAL A N 1
ATOM 1971 C CA . VAL A 1 263 ? -0.088 -5.261 -15.799 1.00 88.81 263 VAL A CA 1
ATOM 1972 C C . VAL A 1 263 ? 0.208 -3.778 -15.745 1.00 88.81 263 VAL A C 1
ATOM 1974 O O . VAL A 1 263 ? 0.884 -3.334 -14.828 1.00 88.81 263 VAL A O 1
ATOM 1977 N N . GLU A 1 264 ? -0.185 -3.041 -16.777 1.00 89.50 264 GLU A N 1
ATOM 1978 C CA . GLU A 1 264 ? 0.168 -1.617 -16.898 1.00 89.50 264 GLU A CA 1
ATOM 1979 C C . GLU A 1 264 ? -1.036 -0.723 -16.594 1.00 89.50 264 GLU A C 1
ATOM 1981 O O . GLU A 1 264 ? -0.865 0.434 -16.220 1.00 89.50 264 GLU A O 1
ATOM 1986 N N . GLU A 1 265 ? -2.251 -1.265 -16.714 1.00 92.62 265 GLU A N 1
ATOM 1987 C CA . GLU A 1 265 ? -3.492 -0.521 -16.549 1.00 92.62 265 GLU A CA 1
ATOM 1988 C C . GLU A 1 265 ? -4.438 -1.246 -15.590 1.00 92.62 265 GLU A C 1
ATOM 1990 O O . GLU A 1 265 ? -4.481 -2.475 -15.518 1.00 92.62 265 GLU A O 1
ATOM 1995 N N . ALA A 1 266 ? -5.263 -0.496 -14.858 1.00 94.75 266 ALA A N 1
ATOM 1996 C CA . ALA A 1 266 ? -6.182 -1.094 -13.890 1.00 94.75 266 ALA A CA 1
ATOM 1997 C C . ALA A 1 266 ? -7.175 -2.075 -14.547 1.00 94.75 266 ALA A C 1
ATOM 1999 O O . ALA A 1 266 ? -7.686 -2.981 -13.892 1.00 94.75 266 ALA A O 1
ATOM 2000 N N . SER A 1 267 ? -7.492 -1.916 -15.839 1.00 93.56 267 SER A N 1
ATOM 2001 C CA . SER A 1 267 ? -8.350 -2.841 -16.606 1.00 93.56 267 SER A CA 1
ATOM 2002 C C . SER A 1 267 ? -7.762 -4.241 -16.768 1.00 93.56 267 SER A C 1
ATOM 2004 O O . SER A 1 267 ? -8.500 -5.184 -17.051 1.00 93.56 267 SER A O 1
ATOM 2006 N N . ASP A 1 268 ? -6.460 -4.391 -16.550 1.00 93.50 268 ASP A N 1
ATOM 2007 C CA . ASP A 1 268 ? -5.782 -5.683 -16.580 1.00 93.50 268 ASP A CA 1
ATOM 2008 C C . ASP A 1 268 ? -6.048 -6.490 -15.300 1.00 93.50 268 ASP A C 1
ATOM 2010 O O . ASP A 1 268 ? -5.708 -7.672 -15.231 1.00 93.50 268 ASP A O 1
ATOM 2014 N N . LEU A 1 269 ? -6.675 -5.868 -14.291 1.00 95.44 269 LEU A N 1
ATOM 2015 C CA . LEU A 1 269 ? -6.998 -6.464 -13.004 1.00 95.44 269 LEU A CA 1
ATOM 2016 C C . LEU A 1 269 ? -8.494 -6.401 -12.680 1.00 95.44 269 LEU A C 1
ATOM 2018 O O . LEU A 1 269 ? -9.188 -5.410 -12.928 1.00 95.44 269 LEU A O 1
ATOM 2022 N N . VAL A 1 270 ? -8.969 -7.470 -12.050 1.00 95.81 270 VAL A N 1
ATOM 2023 C CA . VAL A 1 270 ? -10.296 -7.596 -11.451 1.00 95.81 270 VAL A CA 1
ATOM 2024 C C . VAL A 1 270 ? -10.140 -7.918 -9.973 1.00 95.81 270 VAL A C 1
ATOM 2026 O O . VAL A 1 270 ? -9.264 -8.695 -9.592 1.00 95.81 270 VAL A O 1
ATOM 2029 N N . GLN A 1 271 ? -10.969 -7.301 -9.135 1.00 97.56 271 GLN A N 1
ATOM 2030 C CA . GLN A 1 271 ? -10.975 -7.596 -7.709 1.00 97.56 271 GLN A CA 1
ATOM 2031 C C . GLN A 1 271 ? -11.456 -9.035 -7.485 1.00 97.56 271 GLN A C 1
ATOM 2033 O O . GLN A 1 271 ? -12.340 -9.521 -8.189 1.00 97.56 271 GLN A O 1
ATOM 2038 N N . VAL A 1 272 ? -10.847 -9.723 -6.526 1.00 97.38 272 VAL A N 1
ATOM 2039 C CA . VAL A 1 272 ? -11.175 -11.098 -6.138 1.00 97.38 272 VAL A CA 1
ATOM 2040 C C . VAL A 1 272 ? -11.127 -11.232 -4.620 1.00 97.38 272 VAL A C 1
ATOM 2042 O O . VAL A 1 272 ? -10.528 -10.400 -3.936 1.00 97.38 272 VAL A O 1
ATOM 2045 N N . ASP A 1 273 ? -11.705 -12.310 -4.093 1.00 97.12 273 ASP A N 1
ATOM 2046 C CA . ASP A 1 273 ? -11.450 -12.711 -2.710 1.00 97.12 273 ASP A CA 1
ATOM 2047 C C . ASP A 1 273 ? -9.953 -12.947 -2.507 1.00 97.12 273 ASP A C 1
ATOM 2049 O O . ASP A 1 273 ? -9.298 -13.584 -3.337 1.00 97.12 273 ASP A O 1
ATOM 2053 N N . CYS A 1 274 ? -9.409 -12.462 -1.392 1.00 94.69 274 CYS A N 1
ATOM 2054 C CA . CYS A 1 274 ? -8.002 -12.666 -1.076 1.00 94.69 274 CYS A CA 1
ATOM 2055 C C . CYS A 1 274 ? -7.638 -14.156 -0.946 1.00 94.69 274 CYS A C 1
ATOM 2057 O O . CYS A 1 274 ? -8.107 -14.813 -0.012 1.00 94.69 274 CYS A O 1
ATOM 2059 N N . PRO A 1 275 ? -6.772 -14.701 -1.829 1.00 92.75 275 PRO A N 1
ATOM 2060 C CA . PRO A 1 275 ? -6.398 -16.108 -1.774 1.00 92.75 275 PRO A CA 1
ATOM 2061 C C . PRO A 1 275 ? -5.527 -16.443 -0.560 1.00 92.75 275 PRO A C 1
ATOM 2063 O O . PRO A 1 275 ? -4.721 -15.638 -0.089 1.00 92.75 275 PRO A O 1
ATOM 2066 N N . GLY A 1 276 ? -5.617 -17.699 -0.120 1.00 85.44 276 GLY A N 1
ATOM 2067 C CA . GLY A 1 276 ? -4.810 -18.225 0.977 1.00 85.44 276 GLY A CA 1
ATOM 2068 C C . GLY A 1 276 ? -5.317 -17.819 2.361 1.00 85.44 276 GLY A C 1
ATOM 2069 O O . GLY A 1 276 ? -6.359 -17.188 2.523 1.00 85.44 276 GLY A O 1
ATOM 2070 N N . ARG A 1 277 ? -4.592 -18.241 3.400 1.00 78.12 277 ARG A N 1
ATOM 2071 C CA . ARG A 1 277 ? -4.922 -17.855 4.777 1.00 78.12 277 ARG A CA 1
ATOM 2072 C C . ARG A 1 277 ? -4.430 -16.429 5.045 1.00 78.12 277 ARG A C 1
ATOM 2074 O O . ARG A 1 277 ? -3.358 -16.073 4.551 1.00 78.12 277 ARG A O 1
ATOM 2081 N N . PRO A 1 278 ? -5.153 -15.637 5.856 1.00 73.56 278 PRO A N 1
ATOM 2082 C CA . PRO A 1 278 ? -4.634 -14.373 6.357 1.00 73.56 278 PRO A CA 1
ATOM 2083 C C . PRO A 1 278 ? -3.257 -14.586 7.001 1.00 73.56 278 PRO A C 1
ATOM 2085 O O . PRO A 1 278 ? -3.045 -15.567 7.719 1.00 73.56 278 PRO A O 1
ATOM 2088 N N . GLY A 1 279 ? -2.307 -13.706 6.683 1.00 71.00 279 GLY A N 1
ATOM 2089 C CA . GLY A 1 279 ? -0.948 -13.785 7.212 1.00 71.00 279 GLY A CA 1
ATOM 2090 C C . GLY A 1 279 ? -0.897 -13.535 8.721 1.00 71.00 279 GLY A C 1
ATOM 2091 O O . GLY A 1 279 ? -1.904 -13.250 9.373 1.00 71.00 279 GLY A O 1
ATOM 2092 N N . ARG A 1 280 ? 0.312 -13.600 9.294 1.00 77.81 280 ARG A N 1
ATOM 2093 C CA . ARG A 1 280 ? 0.530 -13.075 10.650 1.00 77.81 280 ARG A CA 1
ATOM 2094 C C . ARG A 1 280 ? 0.087 -11.610 10.684 1.00 77.81 280 ARG A C 1
ATOM 2096 O O . ARG A 1 280 ? 0.404 -10.867 9.765 1.00 77.81 280 ARG A O 1
ATOM 2103 N N . GLY A 1 281 ? -0.629 -11.225 11.737 1.00 88.44 281 GLY A N 1
ATOM 2104 C CA . GLY A 1 281 ? -1.166 -9.872 11.880 1.00 88.44 281 GLY A CA 1
ATOM 2105 C C . GLY A 1 281 ? -2.602 -9.704 11.392 1.00 88.44 281 GLY A C 1
ATOM 2106 O O . GLY A 1 281 ? -3.116 -8.607 11.502 1.00 88.44 281 GLY A O 1
ATOM 2107 N N . ALA A 1 282 ? -3.290 -10.739 10.903 1.00 95.12 282 ALA A N 1
ATOM 2108 C CA . ALA A 1 282 ? -4.732 -10.630 10.671 1.00 95.12 282 ALA A CA 1
ATOM 2109 C C . ALA A 1 282 ? -5.466 -10.200 11.954 1.00 95.12 282 ALA A C 1
ATOM 2111 O O . ALA A 1 282 ? -5.173 -10.713 13.040 1.00 95.12 282 ALA A O 1
ATOM 2112 N N . CYS A 1 283 ? -6.407 -9.264 11.835 1.00 96.62 283 CYS A N 1
ATOM 2113 C CA . CYS A 1 283 ? -7.193 -8.822 12.979 1.00 96.62 283 CYS A CA 1
ATOM 2114 C C . CYS A 1 283 ? -8.052 -9.977 13.538 1.00 96.62 283 CYS A C 1
ATOM 2116 O O . CYS A 1 283 ? -8.564 -10.793 12.764 1.00 96.62 283 CYS A O 1
ATOM 2118 N N . PRO A 1 284 ? -8.226 -10.069 14.872 1.00 96.19 284 PRO A N 1
ATOM 2119 C CA . PRO A 1 284 ? -9.149 -11.022 15.490 1.00 96.19 284 PRO A CA 1
ATOM 2120 C C . PRO A 1 284 ? -10.610 -10.585 15.259 1.00 96.19 284 PRO A C 1
ATOM 2122 O O . PRO A 1 284 ? -10.889 -9.798 14.361 1.00 96.19 284 PRO A O 1
ATOM 2125 N N . GLU A 1 285 ? -11.579 -11.096 16.029 1.00 96.19 285 GLU A N 1
ATOM 2126 C CA . GLU A 1 285 ? -13.004 -10.762 15.828 1.00 96.19 285 GLU A CA 1
ATOM 2127 C C . GLU A 1 285 ? -13.290 -9.254 15.928 1.00 96.19 285 GLU A C 1
ATOM 2129 O O . GLU A 1 285 ? -14.190 -8.753 15.247 1.00 96.19 285 GLU A O 1
ATOM 2134 N N . PHE A 1 286 ? -12.508 -8.538 16.736 1.00 97.44 286 PHE A N 1
ATOM 2135 C CA . PHE A 1 286 ? -12.617 -7.099 16.916 1.00 97.44 286 PHE A CA 1
ATOM 2136 C C . PHE A 1 286 ? -11.271 -6.399 16.737 1.00 97.44 286 PHE A C 1
ATOM 2138 O O . PHE A 1 286 ? -10.207 -6.983 16.952 1.00 97.44 286 PHE A O 1
ATOM 2145 N N . PHE A 1 287 ? -11.311 -5.109 16.426 1.00 97.38 287 PHE A N 1
ATOM 2146 C CA . PHE A 1 287 ? -10.136 -4.251 16.444 1.00 97.38 287 PHE A CA 1
ATOM 2147 C C . PHE A 1 287 ? -10.437 -2.875 17.045 1.00 97.38 287 PHE A C 1
ATOM 2149 O O . PHE A 1 287 ? -11.578 -2.418 17.066 1.00 97.38 287 PHE A O 1
ATOM 2156 N N . LEU A 1 288 ? -9.392 -2.195 17.507 1.00 95.75 288 LEU A N 1
ATOM 2157 C CA . LEU A 1 288 ? -9.397 -0.777 17.851 1.00 95.75 288 LEU A CA 1
ATOM 2158 C C . LEU A 1 288 ? -8.829 0.025 16.677 1.00 95.75 288 LEU A C 1
ATOM 2160 O O . LEU A 1 288 ? -7.753 -0.302 16.179 1.00 95.75 288 LEU A O 1
ATOM 2164 N N . ALA A 1 289 ? -9.515 1.089 16.262 1.00 94.56 289 ALA A N 1
ATOM 2165 C CA . ALA A 1 289 ? -8.984 2.060 15.307 1.00 94.56 289 ALA A CA 1
ATOM 2166 C C . ALA A 1 289 ? -8.468 3.289 16.060 1.00 94.56 289 ALA A C 1
ATOM 2168 O O . ALA A 1 289 ? -9.198 3.925 16.820 1.00 94.56 289 ALA A O 1
ATOM 2169 N N . ILE A 1 290 ? -7.193 3.624 15.873 1.00 90.94 290 ILE A N 1
ATOM 2170 C CA . ILE A 1 290 ? -6.593 4.790 16.533 1.00 90.94 290 ILE A CA 1
ATOM 2171 C C . ILE A 1 290 ? -6.930 6.038 15.735 1.00 90.94 290 ILE A C 1
ATOM 2173 O O . ILE A 1 290 ? -6.739 6.049 14.529 1.00 90.94 290 ILE A O 1
ATOM 2177 N N . THR A 1 291 ? -7.431 7.093 16.372 1.00 84.50 291 THR A N 1
ATOM 2178 C CA . THR A 1 291 ? -7.891 8.302 15.662 1.00 84.50 291 THR A CA 1
ATOM 2179 C C . THR A 1 291 ? -7.065 9.546 15.988 1.00 84.50 291 THR A C 1
ATOM 2181 O O . THR A 1 291 ? -7.034 10.480 15.191 1.00 84.50 291 THR A O 1
ATOM 2184 N N . THR A 1 292 ? -6.346 9.556 17.114 1.00 70.31 292 THR A N 1
ATOM 2185 C CA . THR A 1 292 ? -5.459 10.649 17.537 1.00 70.31 292 THR A CA 1
ATOM 2186 C C . THR A 1 292 ? -4.072 10.126 17.908 1.00 70.31 292 THR A C 1
ATOM 2188 O O . THR A 1 292 ? -3.901 8.992 18.355 1.00 70.31 292 THR A O 1
ATOM 2191 N N . GLN A 1 293 ? -3.052 10.966 17.716 1.00 58.81 293 GLN A N 1
ATOM 2192 C CA . GLN A 1 293 ? -1.657 10.631 18.036 1.00 58.81 293 GLN A CA 1
ATOM 2193 C C . GLN A 1 293 ? -1.257 10.879 19.493 1.00 58.81 293 GLN A C 1
ATOM 2195 O O . GLN A 1 293 ? -0.108 10.663 19.864 1.00 58.81 293 GLN A O 1
ATOM 2200 N N . GLY A 1 294 ? -2.180 11.310 20.338 1.00 46.62 294 GLY A N 1
ATOM 2201 C CA . GLY A 1 294 ? -1.888 11.610 21.725 1.00 46.62 294 GLY A CA 1
ATOM 2202 C C . GLY A 1 294 ? -3.156 11.446 22.522 1.00 46.62 294 GLY A C 1
ATOM 2203 O O . GLY A 1 294 ? -4.059 12.258 22.403 1.00 46.62 294 GLY A O 1
ATOM 2204 N N . GLU A 1 295 ? -3.240 10.341 23.240 1.00 40.31 295 GLU A N 1
ATOM 2205 C CA . GLU A 1 295 ? -3.396 10.339 24.687 1.00 40.31 295 GLU A CA 1
ATOM 2206 C C . GLU A 1 295 ? -3.173 8.896 25.143 1.00 40.31 295 GLU A C 1
ATOM 2208 O O . GLU A 1 295 ? -3.666 7.937 24.537 1.00 40.31 295 GLU A O 1
ATOM 2213 N N . ASP A 1 296 ? -2.339 8.735 26.167 1.00 41.16 296 ASP A N 1
ATOM 2214 C CA . ASP A 1 296 ? -2.369 7.539 26.993 1.00 41.16 296 ASP A CA 1
ATOM 2215 C C . ASP A 1 296 ? -3.782 7.450 27.562 1.00 41.16 296 ASP A C 1
ATOM 2217 O O . ASP A 1 296 ? -4.117 8.077 28.563 1.00 41.16 296 ASP A O 1
ATOM 2221 N N . LEU A 1 297 ? -4.635 6.673 26.900 1.00 42.25 297 LEU A N 1
ATOM 2222 C CA . LEU A 1 297 ? -5.790 6.095 27.552 1.00 42.25 297 LEU A CA 1
ATOM 2223 C C . LEU A 1 297 ? -5.230 5.059 28.519 1.00 42.25 297 LEU A C 1
ATOM 2225 O O . LEU A 1 297 ? -5.113 3.874 28.204 1.00 42.25 297 LEU A O 1
ATOM 2229 N N . THR A 1 298 ? -4.850 5.527 29.705 1.00 33.03 298 THR A N 1
ATOM 2230 C CA . THR A 1 298 ? -4.971 4.729 30.913 1.00 33.03 298 THR A CA 1
ATOM 2231 C C . THR A 1 298 ? -6.406 4.225 30.937 1.00 33.03 298 THR A C 1
ATOM 2233 O O . THR A 1 298 ? -7.341 4.939 31.293 1.00 33.03 298 THR A O 1
ATOM 2236 N N . ILE A 1 299 ? -6.592 2.987 30.482 1.00 33.03 299 ILE A N 1
ATOM 2237 C CA . ILE A 1 299 ? -7.796 2.219 30.758 1.00 33.03 299 ILE A CA 1
ATOM 2238 C C . ILE A 1 299 ? -7.805 2.077 32.279 1.00 33.03 299 ILE A C 1
ATOM 2240 O O . ILE A 1 299 ? -7.092 1.246 32.839 1.00 33.03 299 ILE A O 1
ATOM 2244 N N . ALA A 1 300 ? -8.528 2.970 32.952 1.00 27.88 300 ALA A N 1
ATOM 2245 C CA . ALA A 1 300 ? -8.952 2.737 34.316 1.00 27.88 300 ALA A CA 1
ATOM 2246 C C . ALA A 1 300 ? -9.816 1.472 34.282 1.00 27.88 300 ALA A C 1
ATOM 2248 O O . ALA A 1 300 ? -10.879 1.457 33.658 1.00 27.8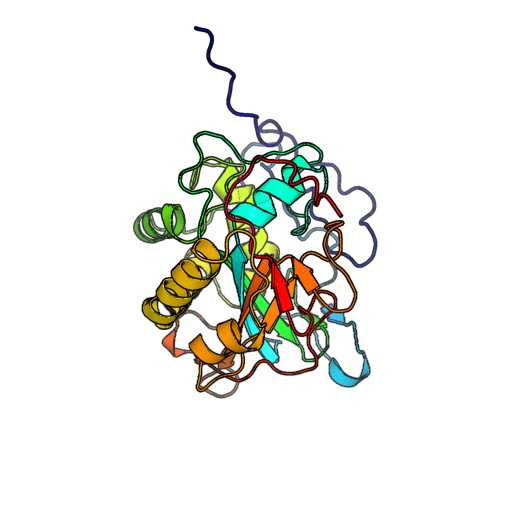8 300 ALA A O 1
ATOM 2249 N N . ILE A 1 301 ? -9.265 0.405 34.858 1.00 34.59 301 ILE A N 1
ATOM 2250 C CA . ILE A 1 301 ? -9.953 -0.849 35.170 1.00 34.59 301 ILE A CA 1
ATOM 2251 C C . ILE A 1 301 ? -10.968 -0.570 36.278 1.00 34.59 301 ILE A C 1
ATOM 2253 O O . ILE A 1 301 ? -10.590 0.155 37.230 1.00 34.59 301 ILE A O 1
#

Radius of gyration: 18.68 Å; chains: 1; bounding box: 46×58×54 Å